Protein 7CCB (pdb70)

Nearest PDB structures (foldseek):
  7ccb-assembly1_B  TM=1.004E+00  e=2.847E-32  Homo sapiens
  4x8p-assembly1_A  TM=8.964E-01  e=5.599E-12  Homo sapiens
  5jia-assembly2_B  TM=8.898E-01  e=2.107E-10  Mus musculus
  7nsc-assembly1_A  TM=8.827E-01  e=2.762E-10  Homo sapiens
  2zgt-assembly1_A  TM=5.627E-01  e=5.682E-03  Cyclocybe aegerita

Foldseek 3Di:
DWAWDPVFAAPQWDADDVRFKIDGFWKTFIPDWQPDQKAKKKKFFQDDDWKKKDKFDSVDHRRDDDPLCQQGTWIQIQQQFIHHVNDGQWGFDNVPGDDHGWMWMWMDRQQWIFIDTQQHTRVTIGGHGDDIMTIMMTDHGGTMMTMDQAPDPYDDPPPYHRRD/DWAFDPVQAADQWDQDDVRFKIDGFWKTFIPDFQPDQKAKKKKAFQDDDKKKKFKFASPDHRNDGPPLCQQGTWIQIQQQFTHHVNDGQWGQPNVPRDDHGWMWMWMDRQQWIWIAIQQHTSPTIGGHGDDTMTIMMGDHGGIMMTIDQAPDSYDPDPPHHGRD

Sequence (328 aa):
AVQLDTQHMGTDVVIVKNGRRICGTGGCLASAPLHQNKSYFEFKIQSTGIWGIGVATQKVNLNQIPLGRDMHSLVMRNDGALYHNNEEKNRLPANSLPQEGDVVGITYDHVELNVYLNGKNMHCPASGIRGTVYPVVYVDDSAILDCQFSEFYHTPPPGFEKILAVQLDTQHMGTDVVIVKNGRRICGTGGCLASAPLHQNKSYFEFKIQSTGIWGIGVATQKVNLNQIPLGRDMHSLVMRNDGALYHNNEEKNRLPANSLPQEGDVVGITYDHVELNVYLNGKNMHCPASGIRGTVYPVVYVDDSAILDCQFSEFYHTPPPGFEKIL

GO terms:
  GO:0005515 protein binding (F, IPI)

Radius of gyration: 20.77 Å; Cα contacts (8 Å, |Δi|>4): 955; chains: 2; bounding box: 54×39×51 Å

InterPro domains:
  IPR001870 B30.2/SPRY domain [PS50188] (1-184)
  IPR003877 SPRY domain [PF00622] (64-167)
  IPR003877 SPRY domain [SM00449] (62-176)
  IPR013320 Concanavalin A-like lectin/glucanase domain superfamily [SSF49899] (25-187)
  IPR035766 SPRY domain-containing protein 7 [PTHR20951] (1-196)
  IPR035766 SPRY domain-containing protein 7 [cd12880] (35-196)
  IPR043136 B30.2/SPRY domain superfamily [G3DSA:2.60.120.920] (25-194)

CATH classification: 2.60.120.920

Secondary structure (DSSP, 8-state):
---EEEEEE-TEEEEETTTTEEEEEEEEEESS---SSSEEEEEEEEE-SEEEEEEE-TT--TTS-SS-SSTTEEEEETTSEEEETTEEEEE--TTS---TTPEEEEEE-SSEEEEEETTEE----EE--SS--EEEEEEETT-EEEEESSS-SSPPPTT-B---/---EEEEEE-TEEEEETTTTEEEEEEEEEESS---SS-EEEEEEEEE-SEEEEEEE-TTS-TT-SSS-SSTTEEEEETTSEEEETTEEEEE--GGG---TT-EEEEEE-SSEEEEEETTEE----EE--SSS-EEEEEEETT-EEEEESSS-SSPPPTT-B---

Solvent-accessible surface area: 13580 Å² total; per-residue (Å²): 120,27,64,4,29,81,148,62,63,4,109,95,6,69,28,61,60,60,10,6,34,0,28,33,53,1,0,0,1,2,49,16,31,3,135,26,118,84,0,3,0,0,0,16,0,57,29,56,22,66,0,0,0,0,0,0,16,89,156,14,77,21,74,107,33,44,6,0,105,58,81,36,1,0,0,0,31,43,54,0,0,0,28,28,72,105,88,92,87,48,111,4,69,80,153,40,69,13,128,99,35,20,4,0,2,0,6,3,38,83,110,60,0,14,0,26,10,47,41,130,57,29,140,3,50,4,86,22,18,181,66,71,3,33,1,1,0,1,0,44,100,86,1,50,0,0,0,1,3,49,15,11,3,28,93,42,19,135,58,41,76,88,6,129,126,28,62,3,28,75,145,62,78,5,112,95,12,71,28,61,52,56,8,5,38,0,31,31,54,0,0,0,2,2,50,16,41,6,164,34,125,88,0,2,0,0,1,4,0,39,28,58,22,62,0,0,0,0,0,0,13,88,162,12,86,22,85,34,46,41,0,0,116,40,81,56,0,0,0,0,31,37,64,0,0,0,40,20,58,82,86,84,86,49,111,3,60,93,136,21,80,7,104,102,40,20,5,0,2,0,1,2,37,85,110,62,0,16,0,26,18,62,41,143,41,26,138,9,50,4,86,24,19,193,60,92,5,32,1,1,0,0,0,40,100,92,0,51,0,0,0,0,2,47,14,10,3,28,99,36,12,130,54,35,95,95,7,126

Structure (mmCIF, N/CA/C/O backbone):
data_7CCB
#
_entry.id   7CCB
#
_cell.length_a   55.060
_cell.length_b   75.910
_cell.length_c   81.160
_cell.angle_alpha   90.000
_cell.angle_beta   90.000
_cell.angle_gamma   90.000
#
_symmetry.space_group_name_H-M   'P 21 21 21'
#
loop_
_entity.id
_entity.type
_entity.pdbx_description
1 polymer 'SPRY domain-containing protein 7'
2 water water
#
loop_
_atom_site.group_PDB
_atom_site.id
_atom_site.type_symbol
_atom_site.label_atom_id
_atom_site.label_alt_id
_atom_site.label_comp_id
_atom_site.label_asym_id
_atom_site.label_entity_id
_atom_site.label_seq_id
_atom_site.pdbx_PDB_ins_code
_atom_site.Cartn_x
_atom_site.Cartn_y
_atom_site.Cartn_z
_atom_site.occupancy
_atom_site.B_iso_or_equiv
_atom_site.auth_seq_id
_atom_site.auth_comp_id
_atom_site.auth_asym_id
_atom_site.auth_atom_id
_atom_site.pdbx_PDB_model_num
ATOM 1 N N . ALA A 1 20 ? -14.260 -0.601 17.494 1.00 27.47 27 ALA A N 1
ATOM 2 C CA . ALA A 1 20 ? -13.759 0.512 18.354 1.00 23.65 27 ALA A CA 1
ATOM 3 C C . ALA A 1 20 ? -14.957 1.259 18.941 1.00 20.15 27 ALA A C 1
ATOM 4 O O . ALA A 1 20 ? -16.029 1.332 18.317 1.00 20.61 27 ALA A O 1
ATOM 6 N N . VAL A 1 21 ? -14.777 1.830 20.112 1.00 15.74 28 VAL A N 1
ATOM 7 C CA . VAL A 1 21 ? -15.828 2.683 20.709 1.00 12.95 28 VAL A CA 1
ATOM 8 C C . VAL A 1 21 ? -15.866 3.951 19.883 1.00 13.48 28 VAL A C 1
ATOM 9 O O . VAL A 1 21 ? -14.800 4.494 19.610 1.00 11.98 28 VAL A O 1
ATOM 13 N N . GLN A 1 22 ? -17.063 4.359 19.479 1.00 12.27 29 GLN A N 1
ATOM 14 C CA . GLN A 1 22 ? -17.220 5.519 18.587 1.00 11.52 29 GLN A CA 1
ATOM 15 C C . GLN A 1 22 ? -18.620 6.083 18.777 1.00 10.46 29 GLN A C 1
ATOM 16 O O . GLN A 1 22 ? -19.399 5.568 19.608 1.00 11.15 29 GLN A O 1
ATOM 22 N N . LEU A 1 23 ? -18.916 7.153 18.065 1.00 9.56 30 LEU A N 1
ATOM 23 C CA . LEU A 1 23 ? -20.273 7.760 18.129 1.00 10.71 30 LEU A CA 1
ATOM 24 C C . LEU A 1 23 ? -21.264 6.811 17.445 1.00 10.95 30 LEU A C 1
ATOM 25 O O . LEU A 1 23 ? -20.960 6.325 16.332 1.00 12.16 30 LEU A O 1
ATOM 30 N N . ASP A 1 24 ? -22.349 6.499 18.144 1.00 10.42 31 ASP A N 1
ATOM 31 C CA . ASP A 1 24 ? -23.286 5.418 17.759 1.00 11.29 31 ASP A CA 1
ATOM 32 C C . ASP A 1 24 ? -24.402 5.965 16.857 1.00 10.50 31 ASP A C 1
ATOM 33 O O . ASP A 1 24 ? -25.294 6.658 17.359 1.00 11.70 31 ASP A O 1
ATOM 38 N N . THR A 1 25 ? -24.392 5.654 15.568 1.00 12.67 32 THR A N 1
ATOM 39 C CA . THR A 1 25 ? -25.443 6.180 14.660 1.00 12.92 32 THR A CA 1
ATOM 40 C C . THR A 1 25 ? -26.790 5.509 14.956 1.00 13.98 32 THR A C 1
ATOM 41 O O . THR A 1 25 ? -27.790 6.055 14.448 1.00 14.36 32 THR A O 1
ATOM 45 N N . GLN A 1 26 ? -26.829 4.462 15.778 1.00 14.94 33 GLN A N 1
ATOM 46 C CA . GLN A 1 26 ? -28.114 3.866 16.242 1.00 17.28 33 GLN A CA 1
ATOM 47 C C . GLN A 1 26 ? -28.697 4.663 17.402 1.00 14.45 33 GLN A C 1
ATOM 48 O O . GLN A 1 26 ? -29.838 4.361 17.776 1.00 14.30 33 GLN A O 1
ATOM 54 N N . HIS A 1 27 ? -27.943 5.599 17.996 1.00 12.74 34 HIS A N 1
ATOM 55 C CA . HIS A 1 27 ? -28.403 6.395 19.155 1.00 12.04 34 HIS A CA 1
ATOM 56 C C . HIS A 1 27 ? -27.999 7.851 18.942 1.00 11.25 34 HIS A C 1
ATOM 57 O O . HIS A 1 27 ? -27.139 8.372 19.653 1.00 10.27 34 HIS A O 1
ATOM 64 N N . MET A 1 28 ? -28.680 8.497 18.017 1.00 11.74 35 MET A N 1
ATOM 65 C CA . MET A 1 28 ? -28.348 9.897 17.671 1.00 13.16 35 MET A CA 1
ATOM 66 C C . MET A 1 28 ? -29.624 10.693 17.433 1.00 11.96 35 MET A C 1
ATOM 67 O O . MET A 1 28 ? -30.647 10.099 17.045 1.00 12.19 35 MET A O 1
ATOM 72 N N . GLY A 1 29 ? -29.521 11.996 17.604 1.00 10.19 36 GLY A N 1
ATOM 73 C CA . GLY A 1 29 ? -30.597 12.958 17.340 1.00 8.73 36 GLY A CA 1
ATOM 74 C C . GLY A 1 29 ? -30.947 13.013 15.875 1.00 8.82 36 GLY A C 1
ATOM 75 O O . GLY A 1 29 ? -30.132 12.613 15.013 1.00 9.47 36 GLY A O 1
ATOM 76 N N . THR A 1 30 ? -32.129 13.550 15.591 1.00 8.89 37 THR A N 1
ATOM 77 C CA . THR A 1 30 ? -32.698 13.575 14.232 1.00 8.95 37 THR A CA 1
ATOM 78 C C . THR A 1 30 ? -31.750 14.260 13.261 1.00 8.67 37 THR A C 1
ATOM 79 O O . THR A 1 30 ? -31.572 13.712 12.161 1.00 9.96 37 THR A O 1
ATOM 83 N N . ASP A 1 31 ? -31.152 15.398 13.662 1.00 8.11 38 ASP A N 1
ATOM 84 C CA . ASP A 1 31 ? -30.335 16.232 12.752 1.00 8.57 38 ASP A CA 1
ATOM 85 C C . ASP A 1 31 ? -28.838 16.113 13.116 1.00 8.03 38 ASP A C 1
ATOM 86 O O . ASP A 1 31 ? -28.041 16.974 12.717 1.00 8.39 38 ASP A O 1
ATOM 91 N N . VAL A 1 32 ? -28.453 15.041 13.779 1.00 8.18 39 VAL A N 1
ATOM 92 C CA . VAL A 1 32 ? -27.021 14.784 14.074 1.00 8.28 39 VAL A CA 1
ATOM 93 C C . VAL A 1 32 ? -26.358 14.186 12.835 1.00 8.37 39 VAL A C 1
ATOM 94 O O . VAL A 1 32 ? -26.941 13.314 12.130 1.00 9.50 39 VAL A O 1
ATOM 98 N N . VAL A 1 33 ? -25.169 14.669 12.550 1.00 8.94 40 VAL A N 1
ATOM 99 C CA . VAL A 1 33 ? -24.325 14.151 11.452 1.00 9.06 40 VAL A CA 1
ATOM 100 C C . VAL A 1 33 ? -23.056 13.568 12.087 1.00 8.72 40 VAL A C 1
ATOM 101 O O . VAL A 1 33 ? -22.313 14.318 12.720 1.00 8.90 40 VAL A O 1
ATOM 105 N N . ILE A 1 34 ? -22.830 12.274 11.890 1.00 8.43 41 ILE A N 1
ATOM 106 C CA . ILE A 1 34 ? -21.601 11.560 12.345 1.00 8.45 41 ILE A CA 1
ATOM 107 C C . ILE A 1 34 ? -20.760 11.253 11.111 1.00 9.57 41 ILE A C 1
ATOM 108 O O . ILE A 1 34 ? -21.267 10.628 10.146 1.00 9.99 41 ILE A O 1
ATOM 113 N N . VAL A 1 35 ? -19.544 11.775 11.106 1.00 8.94 42 VAL A N 1
ATOM 114 C CA . VAL A 1 35 ? -18.627 11.557 9.973 1.00 9.50 42 VAL A CA 1
ATOM 115 C C . VAL A 1 35 ? -17.243 11.184 10.523 1.00 9.41 42 VAL A C 1
ATOM 116 O O . VAL A 1 35 ? -17.058 11.062 11.772 1.00 8.60 42 VAL A O 1
ATOM 120 N N . LYS A 1 36 ? -16.281 11.006 9.611 1.00 10.03 43 LYS A N 1
ATOM 121 C CA . LYS A 1 36 ? -14.868 10.742 9.999 1.00 11.05 43 LYS A CA 1
ATOM 122 C C . LYS A 1 36 ? -14.812 9.465 10.860 1.00 10.21 43 LYS A C 1
ATOM 123 O O . LYS A 1 36 ? -14.295 9.499 11.981 1.00 9.12 43 LYS A O 1
ATOM 129 N N . ASN A 1 37 ? -15.279 8.321 10.323 1.00 10.05 44 ASN A N 1
ATOM 130 C CA . ASN A 1 37 ? -15.019 6.999 10.935 1.00 10.79 44 ASN A CA 1
ATOM 131 C C . ASN A 1 37 ? -15.612 6.981 12.348 1.00 9.34 44 ASN A C 1
ATOM 132 O O . ASN A 1 37 ? -14.967 6.447 13.290 1.00 9.88 44 ASN A O 1
ATOM 137 N N . GLY A 1 38 ? -16.781 7.605 12.515 1.00 9.84 45 GLY A N 1
ATOM 138 C CA . GLY A 1 38 ? -17.497 7.600 13.796 1.00 9.70 45 GLY A CA 1
ATOM 139 C C . GLY A 1 38 ? -16.876 8.492 14.848 1.00 10.30 45 GLY A C 1
ATOM 140 O O . GLY A 1 38 ? -17.212 8.348 16.022 1.00 10.08 45 GLY A O 1
ATOM 141 N N . ARG A 1 39 ? -16.046 9.447 14.458 1.00 8.77 46 ARG A N 1
ATOM 142 C CA . ARG A 1 39 ? -15.311 10.264 15.453 1.00 9.29 46 ARG A CA 1
ATOM 143 C C . ARG A 1 39 ? -15.813 11.709 15.513 1.00 9.20 46 ARG A C 1
ATOM 144 O O . ARG A 1 39 ? -15.524 12.369 16.516 1.00 10.32 46 ARG A O 1
ATOM 152 N N . ARG A 1 40 ? -16.485 12.209 14.492 1.00 8.14 47 ARG A N 1
ATOM 153 C CA . ARG A 1 40 ? -16.858 13.645 14.431 1.00 8.55 47 ARG A CA 1
ATOM 154 C C . ARG A 1 40 ? -18.368 13.784 14.480 1.00 8.43 47 ARG A C 1
ATOM 155 O O . ARG A 1 40 ? -19.078 13.121 13.690 1.00 8.79 47 ARG A O 1
ATOM 163 N N . ILE A 1 41 ? -18.836 14.657 15.367 1.00 7.71 48 ILE A N 1
ATOM 164 C CA . ILE A 1 41 ? -20.242 15.055 15.426 1.00 8.13 48 ILE A CA 1
ATOM 165 C C . ILE A 1 41 ? -20.375 16.502 14.981 1.00 7.91 48 ILE A C 1
ATOM 166 O O . ILE A 1 41 ? -19.674 17.384 15.470 1.00 7.57 48 ILE A O 1
ATOM 171 N N . CYS A 1 42 ? -21.336 16.726 14.110 1.00 8.25 49 CYS A N 1
ATOM 172 C CA . CYS A 1 42 ? -21.752 18.069 13.698 1.00 8.83 49 CYS A CA 1
ATOM 173 C C . CYS A 1 42 ? -23.255 18.053 13.482 1.00 8.47 49 CYS A C 1
ATOM 174 O O . CYS A 1 42 ? -23.912 17.006 13.756 1.00 8.48 49 CYS A O 1
ATOM 177 N N . GLY A 1 43 ? -23.789 19.182 13.064 1.00 8.39 50 GLY A N 1
ATOM 178 C CA . GLY A 1 43 ? -25.237 19.348 12.929 1.00 8.67 50 GLY A CA 1
ATOM 179 C C . GLY A 1 43 ? -25.882 19.739 14.237 1.00 8.68 50 GLY A C 1
ATOM 180 O O . GLY A 1 43 ? -25.385 20.662 14.911 1.00 8.17 50 GLY A O 1
ATOM 181 N N . THR A 1 44 ? -27.025 19.130 14.577 1.00 8.77 51 THR A N 1
ATOM 182 C CA . THR A 1 44 ? -27.831 19.572 15.724 1.00 8.73 51 THR A CA 1
ATOM 183 C C . THR A 1 44 ? -28.379 18.347 16.446 1.00 8.90 51 THR A C 1
ATOM 184 O O . THR A 1 44 ? -29.113 17.588 15.833 1.00 8.59 51 THR A O 1
ATOM 188 N N . GLY A 1 45 ? -28.033 18.220 17.714 1.00 7.85 52 GLY A N 1
ATOM 189 C CA . GLY A 1 45 ? -28.547 17.203 18.617 1.00 7.96 52 GLY A CA 1
ATOM 190 C C . GLY A 1 45 ? -27.432 16.423 19.282 1.00 7.51 52 GLY A C 1
ATOM 191 O O . GLY A 1 45 ? -26.238 16.806 19.175 1.00 6.36 52 GLY A O 1
ATOM 192 N N . GLY A 1 46 ? -27.848 15.387 20.010 1.00 7.61 53 GLY A N 1
ATOM 193 C CA . GLY A 1 46 ? -26.922 14.544 20.776 1.00 8.43 53 GLY A CA 1
ATOM 194 C C . GLY A 1 46 ? -26.659 13.180 20.184 1.00 8.54 53 GLY A C 1
ATOM 195 O O . GLY A 1 46 ? -27.389 12.691 19.271 1.00 8.43 53 GLY A O 1
ATOM 196 N N . CYS A 1 47 ? -25.630 12.544 20.696 1.00 8.45 54 CYS A N 1
ATOM 197 C CA . CYS A 1 47 ? -25.292 11.164 20.296 1.00 9.42 54 CYS A CA 1
ATOM 198 C C . CYS A 1 47 ? -24.684 10.437 21.493 1.00 8.95 54 CYS A C 1
ATOM 199 O O . CYS A 1 47 ? -23.857 11.053 22.200 1.00 8.02 54 CYS A O 1
ATOM 202 N N . LEU A 1 48 ? -25.040 9.161 21.661 1.00 8.40 55 LEU A N 1
ATOM 203 C CA . LEU A 1 48 ? -24.354 8.267 22.629 1.00 9.17 55 LEU A CA 1
ATOM 204 C C . LEU A 1 48 ? -23.176 7.620 21.936 1.00 9.22 55 LEU A C 1
ATOM 205 O O . LEU A 1 48 ? -23.232 7.345 20.725 1.00 10.20 55 LEU A O 1
ATOM 210 N N . ALA A 1 49 ? -22.144 7.301 22.697 1.00 8.66 56 ALA A N 1
ATOM 211 C CA . ALA A 1 49 ? -21.093 6.399 22.235 1.00 9.09 56 ALA A CA 1
ATOM 212 C C . ALA A 1 49 ? -21.630 4.967 22.242 1.00 9.05 56 ALA A C 1
ATOM 213 O O . ALA A 1 49 ? -22.681 4.666 22.865 1.00 9.52 56 ALA A O 1
ATOM 215 N N . SER A 1 50 ? -20.898 4.132 21.537 1.00 10.13 57 SER A N 1
ATOM 216 C CA . SER A 1 50 ? -21.334 2.761 21.194 1.00 10.40 57 SER A CA 1
ATOM 217 C C . SER A 1 50 ? -21.104 1.757 22.334 1.00 11.80 57 SER A C 1
ATOM 218 O O . SER A 1 50 ? -21.419 0.561 22.096 1.00 13.88 57 SER A O 1
ATOM 221 N N . ALA A 1 51 ? -20.585 2.149 23.482 1.00 10.76 58 ALA A N 1
ATOM 222 C CA . ALA A 1 51 ? -20.308 1.224 24.602 1.00 11.05 58 ALA A CA 1
ATOM 223 C C . ALA A 1 51 ? -20.689 1.884 25.912 1.00 11.89 58 ALA A C 1
ATOM 224 O O . ALA A 1 51 ? -20.440 3.070 26.127 1.00 11.12 58 ALA A O 1
ATOM 226 N N . PRO A 1 52 ? -21.253 1.101 26.850 1.00 11.25 59 PRO A N 1
ATOM 227 C CA . PRO A 1 52 ? -21.567 1.614 28.178 1.00 11.27 59 PRO A CA 1
ATOM 228 C C . PRO A 1 52 ? -20.343 1.673 29.079 1.00 11.33 59 PRO A C 1
ATOM 229 O O . PRO A 1 52 ? -19.327 1.001 28.834 1.00 11.11 59 PRO A O 1
ATOM 233 N N . LEU A 1 53 ? -20.459 2.485 30.109 1.00 11.00 60 LEU A N 1
ATOM 234 C CA . LEU A 1 53 ? -19.389 2.592 31.125 1.00 12.44 60 LEU A CA 1
ATOM 235 C C . LEU A 1 53 ? -19.617 1.468 32.128 1.00 14.22 60 LEU A C 1
ATOM 236 O O . LEU A 1 53 ? -20.214 1.738 33.195 1.00 16.94 60 LEU A O 1
ATOM 241 N N . HIS A 1 54 ? -19.136 0.281 31.783 1.00 15.30 61 HIS A N 1
ATOM 242 C CA . HIS A 1 54 ? -19.334 -0.897 32.658 1.00 17.42 61 HIS A CA 1
ATOM 243 C C . HIS A 1 54 ? -18.245 -0.822 33.743 1.00 19.25 61 HIS A C 1
ATOM 244 O O . HIS A 1 54 ? -18.560 -0.938 34.967 1.00 25.60 61 HIS A O 1
ATOM 251 N N . GLN A 1 55 ? -17.030 -0.519 33.354 1.00 15.94 62 GLN A N 1
ATOM 252 C CA . GLN A 1 55 ? -15.835 -0.572 34.220 1.00 14.98 62 GLN A CA 1
ATOM 253 C C . GLN A 1 55 ? -15.847 0.485 35.325 1.00 13.53 62 GLN A C 1
ATOM 254 O O . GLN A 1 55 ? -16.549 1.485 35.229 1.00 13.36 62 GLN A O 1
ATOM 260 N N . ASN A 1 56 ? -15.026 0.297 36.351 1.00 14.24 63 ASN A N 1
ATOM 261 C CA . ASN A 1 56 ? -15.015 1.180 37.549 1.00 14.95 63 ASN A CA 1
ATOM 262 C C . ASN A 1 56 ? -14.561 2.600 37.158 1.00 13.81 63 ASN A C 1
ATOM 263 O O . ASN A 1 56 ? -15.185 3.562 37.635 1.00 14.25 63 ASN A O 1
ATOM 268 N N . LYS A 1 57 ? -13.567 2.710 36.283 1.00 13.13 64 LYS A N 1
ATOM 269 C CA . LYS A 1 57 ? -12.920 4.017 36.010 1.00 13.75 64 LYS A CA 1
ATOM 270 C C . LYS A 1 57 ? -12.659 4.181 34.511 1.00 12.11 64 LYS A C 1
ATOM 271 O O . LYS A 1 57 ? -11.852 3.432 33.924 1.00 13.93 64 LYS A O 1
ATOM 277 N N . SER A 1 58 ? -13.328 5.164 33.899 1.00 10.21 65 SER A N 1
ATOM 278 C CA . SER A 1 58 ? -13.310 5.388 32.449 1.00 10.09 65 SER A CA 1
ATOM 279 C C . SER A 1 58 ? -12.768 6.787 32.199 1.00 9.75 65 SER A C 1
ATOM 280 O O . SER A 1 58 ? -13.092 7.720 32.961 1.00 8.62 65 SER A O 1
ATOM 283 N N . TYR A 1 59 ? -12.000 6.886 31.120 1.00 9.61 66 TYR A N 1
ATOM 284 C CA . TYR A 1 59 ? -11.571 8.175 30.571 1.00 9.17 66 TYR A CA 1
ATOM 285 C C . TYR A 1 59 ? -11.886 8.236 29.089 1.00 8.84 66 TYR A C 1
ATOM 286 O O . TYR A 1 59 ? -11.626 7.278 28.374 1.00 9.19 66 TYR A O 1
ATOM 295 N N . PHE A 1 60 ? -12.363 9.392 28.638 1.00 8.76 67 PHE A N 1
ATOM 296 C CA . PHE A 1 60 ? -12.509 9.668 27.198 1.00 8.71 67 PHE A CA 1
ATOM 297 C C . PHE A 1 60 ? -12.346 11.162 26.955 1.00 8.13 67 PHE A C 1
ATOM 298 O O . PHE A 1 60 ? -12.304 11.931 27.893 1.00 8.58 67 PHE A O 1
ATOM 306 N N . GLU A 1 61 ? -12.196 11.530 25.699 1.00 8.13 68 GLU A N 1
ATOM 307 C CA . GLU A 1 61 ? -11.896 12.934 25.359 1.00 8.28 68 GLU A CA 1
ATOM 308 C C . GLU A 1 61 ? -12.771 13.395 24.216 1.00 8.30 68 GLU A C 1
ATOM 309 O O . GLU A 1 61 ? -13.122 12.588 23.326 1.00 6.86 68 GLU A O 1
ATOM 315 N N . PHE A 1 62 ? -12.972 14.717 24.151 1.00 9.24 69 PHE A N 1
ATOM 316 C CA . PHE A 1 62 ? -13.454 15.375 22.921 1.00 10.30 69 PHE A CA 1
ATOM 317 C C . PHE A 1 62 ? -12.607 16.598 22.651 1.00 11.89 69 PHE A C 1
ATOM 318 O O . PHE A 1 62 ? -12.273 17.356 23.588 1.00 12.52 69 PHE A O 1
ATOM 326 N N . LYS A 1 63 ? -12.296 16.804 21.381 1.00 9.97 70 LYS A N 1
ATOM 327 C CA . LYS A 1 63 ? -11.566 18.004 20.933 1.00 11.03 70 LYS A CA 1
ATOM 328 C C . LYS A 1 63 ? -12.612 18.940 20.363 1.00 11.12 70 LYS A C 1
ATOM 329 O O . LYS A 1 63 ? -13.508 18.469 19.594 1.00 9.82 70 LYS A O 1
ATOM 335 N N . ILE A 1 64 ? -12.608 20.187 20.821 1.00 10.16 71 ILE A N 1
ATOM 336 C CA . ILE A 1 64 ? -13.567 21.207 20.352 1.00 10.43 71 ILE A CA 1
ATOM 337 C C . ILE A 1 64 ? -13.013 21.713 19.011 1.00 11.07 71 ILE A C 1
ATOM 338 O O . ILE A 1 64 ? -12.291 22.707 18.981 1.00 12.06 71 ILE A O 1
ATOM 343 N N . GLN A 1 65 ? -13.356 21.048 17.922 1.00 11.23 72 GLN A N 1
ATOM 344 C CA . GLN A 1 65 ? -12.848 21.457 16.587 1.00 13.32 72 GLN A CA 1
ATOM 345 C C . GLN A 1 65 ? -13.441 22.815 16.210 1.00 13.40 72 GLN A C 1
ATOM 346 O O . GLN A 1 65 ? -12.716 23.684 15.688 1.00 14.01 72 GLN A O 1
ATOM 352 N N . SER A 1 66 ? -14.730 23.014 16.434 1.00 11.77 73 SER A N 1
ATOM 353 C CA . SER A 1 66 ? -15.442 24.286 16.229 1.00 11.93 73 SER A CA 1
ATOM 354 C C . SER A 1 66 ? -16.354 24.493 17.424 1.00 11.77 73 SER A C 1
ATOM 355 O O . SER A 1 66 ? -17.079 23.523 17.789 1.00 11.04 73 SER A O 1
ATOM 358 N N . THR A 1 67 ? -16.302 25.649 18.072 1.00 11.92 74 THR A N 1
ATOM 359 C CA . THR A 1 67 ? -17.188 25.912 19.237 1.00 12.45 74 THR A CA 1
ATOM 360 C C . THR A 1 67 ? -18.550 26.381 18.710 1.00 12.20 74 THR A C 1
ATOM 361 O O . THR A 1 67 ? -18.796 26.412 17.484 1.00 13.51 74 THR A O 1
ATOM 365 N N . GLY A 1 68 ? -19.456 26.618 19.644 1.00 12.51 75 GLY A N 1
ATOM 366 C CA . GLY A 1 68 ? -20.873 26.876 19.405 1.00 11.52 75 GLY A CA 1
ATOM 367 C C . GLY A 1 68 ? -21.643 26.465 20.633 1.00 10.63 75 GLY A C 1
ATOM 368 O O . GLY A 1 68 ? -21.146 26.681 21.767 1.00 11.93 75 GLY A O 1
ATOM 369 N N . ILE A 1 69 ? -22.721 25.721 20.414 1.00 10.15 76 ILE A N 1
ATOM 370 C CA . ILE A 1 69 ? -23.513 25.104 21.495 1.00 9.98 76 ILE A CA 1
ATOM 371 C C . ILE A 1 69 ? -23.092 23.641 21.569 1.00 8.89 76 ILE A C 1
ATOM 372 O O . ILE A 1 69 ? -23.095 22.971 20.543 1.00 7.95 76 ILE A O 1
ATOM 377 N N . TRP A 1 70 ? -22.644 23.194 22.724 1.00 7.55 77 TRP A N 1
ATOM 378 C CA . TRP A 1 70 ? -22.180 21.794 22.838 1.00 8.20 77 TRP A CA 1
ATOM 379 C C . TRP A 1 70 ? -22.126 21.395 24.294 1.00 8.51 77 TRP A C 1
ATOM 380 O O . TRP A 1 70 ? -22.249 22.260 25.177 1.00 8.20 77 TRP A O 1
ATOM 391 N N . GLY A 1 71 ? -22.056 20.088 24.493 1.00 7.80 78 GLY A N 1
ATOM 392 C CA . GLY A 1 71 ? -21.863 19.551 25.840 1.00 7.83 78 GLY A CA 1
ATOM 393 C C . GLY A 1 71 ? -21.424 18.125 25.774 1.00 8.02 78 GLY A C 1
ATOM 394 O O . GLY A 1 71 ? -21.606 17.478 24.727 1.00 7.64 78 GLY A O 1
ATOM 395 N N . ILE A 1 72 ? -20.801 17.688 26.854 1.00 7.43 79 ILE A N 1
ATOM 396 C CA . ILE A 1 72 ? -20.157 16.365 26.941 1.00 7.76 79 ILE A CA 1
ATOM 397 C C . ILE A 1 72 ? -20.445 15.799 28.317 1.00 7.83 79 ILE A C 1
ATOM 398 O O . ILE A 1 72 ? -20.268 16.503 29.321 1.00 7.85 79 ILE A O 1
ATOM 403 N N . GLY A 1 73 ? -20.742 14.516 28.355 1.00 7.40 80 GLY A N 1
ATOM 404 C CA . GLY A 1 73 ? -20.812 13.869 29.676 1.00 7.06 80 GLY A CA 1
ATOM 405 C C . GLY A 1 73 ? -21.281 12.452 29.560 1.00 6.76 80 GLY A C 1
ATOM 406 O O . GLY A 1 73 ? -20.735 11.713 28.749 1.00 6.51 80 GLY A O 1
ATOM 407 N N . VAL A 1 74 ? -22.241 12.075 30.401 1.00 6.84 81 VAL A N 1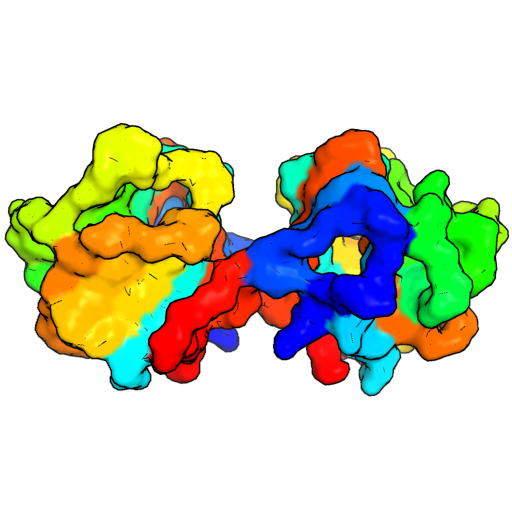
ATOM 408 C CA . VAL A 1 74 ? -22.801 10.704 30.373 1.00 7.37 81 VAL A CA 1
ATOM 409 C C . VAL A 1 74 ? -24.328 10.780 30.351 1.00 7.28 81 VAL A C 1
ATOM 410 O O . VAL A 1 74 ? -24.925 11.771 30.802 1.00 7.87 81 VAL A O 1
ATOM 414 N N . ALA A 1 75 ? -24.944 9.754 29.820 1.00 7.24 82 ALA A N 1
ATOM 415 C CA . ALA A 1 75 ? -26.412 9.660 29.750 1.00 7.21 82 ALA A CA 1
ATOM 416 C C . ALA A 1 75 ? -26.861 8.214 29.734 1.00 7.63 82 ALA A C 1
ATOM 417 O O . ALA A 1 75 ? -26.127 7.339 29.285 1.00 7.91 82 ALA A O 1
ATOM 419 N N . THR A 1 76 ? -28.110 7.989 30.142 1.00 8.88 83 THR A N 1
ATOM 420 C CA . THR A 1 76 ? -28.689 6.640 29.953 1.00 10.14 83 THR A CA 1
ATOM 421 C C . THR A 1 76 ? -29.326 6.578 28.573 1.00 12.06 83 THR A C 1
ATOM 422 O O . THR A 1 76 ? -29.556 7.612 27.948 1.00 10.85 83 THR A O 1
ATOM 426 N N . GLN A 1 77 ? -29.794 5.394 28.194 1.00 13.73 84 GLN A N 1
ATOM 427 C CA . GLN A 1 77 ? -30.469 5.227 26.893 1.00 16.59 84 GLN A CA 1
ATOM 428 C C . GLN A 1 77 ? -31.831 5.919 26.889 1.00 16.17 84 GLN A C 1
ATOM 429 O O . GLN A 1 77 ? -32.391 6.069 25.788 1.00 18.00 84 GLN A O 1
ATOM 435 N N . LYS A 1 78 ? -32.319 6.430 28.021 1.00 15.01 85 LYS A N 1
ATOM 436 C CA . LYS A 1 78 ? -33.635 7.123 28.076 1.00 17.59 85 LYS A CA 1
ATOM 437 C C . LYS A 1 78 ? -33.501 8.560 27.574 1.00 15.61 85 LYS A C 1
ATOM 438 O O . LYS A 1 78 ? -34.499 9.268 27.474 1.00 16.96 85 LYS A O 1
ATOM 444 N N . VAL A 1 79 ? -32.282 9.052 27.382 1.00 12.92 86 VAL A N 1
ATOM 445 C CA . VAL A 1 79 ? -32.072 10.493 27.089 1.00 12.30 86 VAL A CA 1
ATOM 446 C C . VAL A 1 79 ? -32.755 10.860 25.769 1.00 12.40 86 VAL A C 1
ATOM 447 O O . VAL A 1 79 ? -32.701 10.067 24.803 1.00 12.25 86 VAL A O 1
ATOM 451 N N . ASN A 1 80 ? -33.367 12.039 25.739 1.00 12.14 87 ASN A N 1
ATOM 452 C CA . ASN A 1 80 ? -33.939 12.576 24.473 1.00 11.49 87 ASN A CA 1
ATOM 453 C C . ASN A 1 80 ? -32.811 13.338 23.756 1.00 10.90 87 ASN A C 1
ATOM 454 O O . ASN A 1 80 ? -32.432 14.440 24.236 1.00 11.49 87 ASN A O 1
ATOM 459 N N . LEU A 1 81 ? -32.302 12.792 22.661 1.00 10.44 88 LEU A N 1
ATOM 460 C CA . LEU A 1 81 ? -31.120 13.400 21.996 1.00 9.83 88 LEU A CA 1
ATOM 461 C C . LEU A 1 81 ? -31.524 14.562 21.076 1.00 10.08 88 LEU A C 1
ATOM 462 O O . LEU A 1 81 ? -30.613 15.159 20.454 1.00 9.24 88 LEU A O 1
ATOM 467 N N . ASN A 1 82 ? -32.799 14.914 20.991 1.00 10.29 89 ASN A N 1
ATOM 468 C CA . ASN A 1 82 ? -33.232 16.115 20.237 1.00 11.53 89 ASN A CA 1
ATOM 469 C C . ASN A 1 82 ? -33.395 17.317 21.163 1.00 12.11 89 ASN A C 1
ATOM 470 O O . ASN A 1 82 ? -33.408 18.448 20.678 1.00 12.80 89 ASN A O 1
ATOM 475 N N . GLN A 1 83 ? -33.582 17.106 22.464 1.00 14.34 90 GLN A N 1
ATOM 476 C CA . GLN A 1 83 ? -33.934 18.220 23.373 1.00 16.16 90 GLN A CA 1
ATOM 477 C C . GLN A 1 83 ? -32.667 18.663 24.067 1.00 16.56 90 GLN A C 1
ATOM 478 O O . GLN A 1 83 ? -32.499 18.297 25.241 1.00 20.25 90 GLN A O 1
ATOM 484 N N . ILE A 1 84 ? -31.888 19.492 23.381 1.00 16.90 91 ILE A N 1
ATOM 485 C CA . ILE A 1 84 ? -30.660 20.142 23.898 1.00 16.20 91 ILE A CA 1
ATOM 486 C C . ILE A 1 84 ? -30.941 21.545 24.424 1.00 17.33 91 ILE A C 1
ATOM 487 O O . ILE A 1 84 ? -31.897 22.226 24.023 1.00 19.04 91 ILE A O 1
ATOM 492 N N . PRO A 1 85 ? -30.149 22.035 25.400 1.00 15.40 92 PRO A N 1
ATOM 493 C CA . PRO A 1 85 ? -29.023 21.284 25.959 1.00 13.61 92 PRO A CA 1
ATOM 494 C C . PRO A 1 85 ? -29.435 20.124 26.872 1.00 11.82 92 PRO A C 1
ATOM 495 O O . PRO A 1 85 ? -30.522 20.094 27.403 1.00 11.63 92 PRO A O 1
ATOM 499 N N . LEU A 1 86 ? -28.497 19.192 27.061 1.00 11.27 93 LEU A N 1
ATOM 500 C CA . LEU A 1 86 ? -28.686 18.050 27.968 1.00 10.17 93 LEU A CA 1
ATOM 501 C C . LEU A 1 86 ? -28.390 18.493 29.401 1.00 9.57 93 LEU A C 1
ATOM 502 O O . LEU A 1 86 ? -28.030 19.652 29.632 1.00 9.86 93 LEU A O 1
ATOM 507 N N . GLY A 1 87 ? -28.563 17.556 30.327 1.00 9.63 94 GLY A N 1
ATOM 508 C CA . GLY A 1 87 ? -28.485 17.843 31.753 1.00 9.43 94 GLY A CA 1
ATOM 509 C C . GLY A 1 87 ? -29.797 18.408 32.307 1.00 9.47 94 GLY A C 1
ATOM 510 O O . GLY A 1 87 ? -29.744 18.873 33.440 1.00 10.12 94 GLY A O 1
ATOM 511 N N . ARG A 1 88 ? -30.904 18.367 31.566 1.00 10.87 95 ARG A N 1
ATOM 512 C CA . ARG A 1 88 ? -32.187 19.012 31.979 1.00 12.66 95 ARG A CA 1
ATOM 513 C C . ARG A 1 88 ? -33.134 18.000 32.627 1.00 13.46 95 ARG A C 1
ATOM 514 O O . ARG A 1 88 ? -34.186 18.415 33.103 1.00 15.68 95 ARG A O 1
ATOM 522 N N . ASP A 1 89 ? -32.724 16.762 32.782 1.00 13.46 96 ASP A N 1
ATOM 523 C CA . ASP A 1 89 ? -33.532 15.740 33.473 1.00 13.69 96 ASP A CA 1
ATOM 524 C C . ASP A 1 89 ? -32.618 14.677 34.084 1.00 13.26 96 ASP A C 1
ATOM 525 O O . ASP A 1 89 ? -31.383 14.869 34.156 1.00 12.13 96 ASP A O 1
ATOM 530 N N . MET A 1 90 ? -33.195 13.593 34.595 1.00 13.55 97 M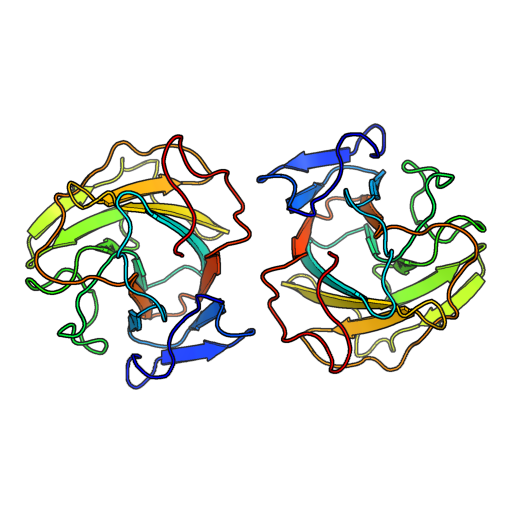ET A N 1
ATOM 531 C CA . MET A 1 90 ? -32.424 12.609 35.374 1.00 14.63 97 MET A CA 1
ATOM 532 C C . MET A 1 90 ? -31.536 11.777 34.455 1.00 12.02 97 MET A C 1
ATOM 533 O O . MET A 1 90 ? -30.677 11.059 34.993 1.00 12.20 97 MET A O 1
ATOM 538 N N . HIS A 1 91 ? -31.708 11.869 33.144 1.00 11.78 98 HIS A N 1
ATOM 539 C CA . HIS A 1 91 ? -31.105 10.896 32.210 1.00 10.96 98 HIS A CA 1
ATOM 540 C C . HIS A 1 91 ? -29.756 11.371 31.683 1.00 10.84 98 HIS A C 1
ATOM 541 O O . HIS A 1 91 ? -29.116 10.564 30.989 1.00 11.08 98 HIS A O 1
ATOM 548 N N . SER A 1 92 ? -29.285 12.584 31.991 1.00 10.05 99 SER A N 1
ATOM 549 C CA . SER A 1 92 ? -27.960 13.029 31.479 1.00 9.06 99 SER A CA 1
ATOM 550 C C . SER A 1 92 ? -27.286 13.957 32.490 1.00 8.81 99 SER A C 1
ATOM 551 O O . SER A 1 92 ? -27.988 14.697 33.218 1.00 8.41 99 SER A O 1
ATOM 554 N N . LEU A 1 93 ? -25.967 13.892 32.471 1.00 8.67 100 LEU A N 1
ATOM 555 C CA . LEU A 1 93 ? -25.089 14.741 33.298 1.00 8.77 100 LEU A CA 1
ATOM 556 C C . LEU A 1 93 ? -23.996 15.226 32.349 1.00 8.41 100 LEU A C 1
ATOM 557 O O . LEU A 1 93 ? -23.249 14.412 31.845 1.00 8.20 100 LEU A O 1
ATOM 562 N N . VAL A 1 94 ? -23.931 16.537 32.122 1.00 7.35 101 VAL A N 1
ATOM 563 C CA . VAL A 1 94 ? -23.038 17.090 31.057 1.00 7.21 101 VAL A CA 1
ATOM 564 C C . VAL A 1 94 ? -22.370 18.340 31.560 1.00 7.38 101 VAL A C 1
ATOM 565 O O . VAL A 1 94 ? -23.008 19.100 32.345 1.00 7.51 101 VAL A O 1
ATOM 569 N N . MET A 1 95 ? -21.164 18.568 31.052 1.00 7.77 102 MET A N 1
ATOM 570 C CA . MET A 1 95 ? -20.555 19.899 31.048 1.00 8.27 102 MET A CA 1
ATOM 571 C C . MET A 1 95 ? -20.954 20.528 29.711 1.00 8.12 102 MET A C 1
ATOM 572 O O . MET A 1 95 ? -20.696 19.974 28.628 1.00 8.14 102 MET A O 1
ATOM 577 N N . ARG A 1 96 ? -21.542 21.697 29.792 1.00 8.85 103 ARG A N 1
ATOM 578 C CA . ARG A 1 96 ? -21.936 22.483 28.612 1.00 8.74 103 ARG A CA 1
ATOM 579 C C . ARG A 1 96 ? -20.813 23.434 28.155 1.00 10.02 103 ARG A C 1
ATOM 580 O O . ARG A 1 96 ? -19.796 23.620 28.876 1.00 9.32 103 ARG A O 1
ATOM 588 N N . ASN A 1 97 ? -21.047 24.071 27.012 1.00 10.03 104 ASN A N 1
ATOM 589 C CA . ASN A 1 97 ? -20.018 24.957 26.406 1.00 11.23 104 ASN A CA 1
ATOM 590 C C . ASN A 1 97 ? -19.746 26.142 27.335 1.00 13.12 104 ASN A C 1
ATOM 591 O O . ASN A 1 97 ? -18.670 26.741 27.137 1.00 14.17 104 ASN A O 1
ATOM 596 N N . ASP A 1 98 ? -20.667 26.481 28.248 1.00 13.74 105 ASP A N 1
ATOM 597 C CA . ASP A 1 98 ? -20.471 27.592 29.242 1.00 13.84 105 ASP A CA 1
ATOM 598 C C . ASP A 1 98 ? -19.593 27.160 30.421 1.00 14.68 105 ASP A C 1
ATOM 599 O O . ASP A 1 98 ? -19.329 28.013 31.299 1.00 14.18 105 ASP A O 1
ATOM 604 N N . GLY A 1 99 ? -19.135 25.910 30.458 1.00 12.10 106 GLY A N 1
ATOM 605 C CA . GLY A 1 99 ? -18.275 25.370 31.521 1.00 11.95 106 GLY A CA 1
ATOM 606 C C . GLY A 1 99 ? -19.063 24.953 32.747 1.00 11.55 106 GLY A C 1
ATOM 607 O O . GLY A 1 99 ? -18.425 24.591 33.727 1.00 14.21 106 GLY A O 1
ATOM 608 N N . ALA A 1 100 ? -20.385 24.959 32.676 1.00 11.48 107 ALA A N 1
ATOM 609 C CA . ALA A 1 100 ? -21.224 24.550 33.828 1.00 11.61 107 ALA A CA 1
ATOM 610 C C . ALA A 1 100 ? -21.641 23.089 33.633 1.00 11.08 107 ALA A C 1
ATOM 611 O O . ALA A 1 100 ? -21.852 22.615 32.456 1.00 10.21 107 ALA A O 1
ATOM 613 N N . LEU A 1 101 ? -21.728 22.365 34.750 1.00 9.26 108 LEU A N 1
ATOM 614 C CA . LEU A 1 101 ? -22.119 20.945 34.773 1.00 10.24 108 LEU A CA 1
ATOM 615 C C . LEU A 1 101 ? -23.558 20.895 35.265 1.00 9.87 108 LEU A C 1
ATOM 616 O O . LEU A 1 101 ? -23.867 21.493 36.321 1.00 9.68 108 LEU A O 1
ATOM 621 N N . TYR A 1 102 ? -24.412 20.213 34.501 1.00 9.32 109 TYR A N 1
ATOM 622 C CA . TYR A 1 102 ? -25.844 20.151 34.830 1.00 10.15 109 TYR A CA 1
ATOM 623 C C . TYR A 1 102 ? -26.328 18.710 34.825 1.00 9.02 109 TYR A C 1
ATOM 624 O O . TYR A 1 102 ? -25.901 17.885 34.015 1.00 7.29 109 TYR A O 1
ATOM 633 N N . HIS A 1 103 ? -27.214 18.445 35.787 1.00 8.21 110 HIS A N 1
ATOM 634 C CA . HIS A 1 103 ? -27.974 17.191 35.887 1.00 8.90 110 HIS A CA 1
ATOM 635 C C . HIS A 1 103 ? -29.335 17.520 36.493 1.00 9.68 110 HIS A C 1
ATOM 636 O O . HIS A 1 103 ? -29.390 18.357 37.429 1.00 10.42 110 HIS A O 1
ATOM 643 N N . ASN A 1 104 ? -30.380 16.904 35.945 1.00 11.23 111 ASN A N 1
ATOM 644 C CA . ASN A 1 104 ? -31.764 17.084 36.454 1.00 12.67 111 ASN A CA 1
ATOM 645 C C . ASN A 1 104 ? -32.123 18.574 36.487 1.00 12.82 111 ASN A C 1
ATOM 646 O O . ASN A 1 104 ? -32.829 19.006 37.413 1.00 13.84 111 ASN A O 1
ATOM 651 N N . ASN A 1 105 ? -31.669 19.339 35.514 1.00 11.62 112 ASN A N 1
ATOM 652 C CA . ASN A 1 105 ? -31.945 20.780 35.360 1.00 13.70 112 ASN A CA 1
ATOM 653 C C . ASN A 1 105 ? -31.403 21.579 36.546 1.00 13.60 112 ASN A C 1
ATOM 654 O O . ASN A 1 105 ? -31.925 22.687 36.795 1.00 14.26 112 ASN A O 1
ATOM 659 N N . GLU A 1 106 ? -30.363 21.083 37.198 1.00 12.59 113 GLU A N 1
ATOM 660 C CA . GLU A 1 106 ? -29.675 21.767 38.315 1.00 13.56 113 GLU A CA 1
ATOM 661 C C . GLU A 1 106 ? -28.217 21.959 37.915 1.00 12.83 113 GLU A C 1
ATOM 662 O O . GLU A 1 106 ? -27.627 20.981 37.412 1.00 11.08 113 GLU A O 1
ATOM 668 N N . GLU A 1 107 ? -27.662 23.122 38.219 1.00 11.63 114 GLU A N 1
ATOM 669 C CA . GLU A 1 107 ? -26.228 23.382 38.070 1.00 12.65 114 GLU A CA 1
ATOM 670 C C . GLU A 1 107 ? -25.516 22.710 39.232 1.00 13.33 114 GLU A C 1
ATOM 671 O O . GLU A 1 107 ? -25.786 23.063 40.392 1.00 14.81 114 GLU A O 1
ATOM 677 N N . LYS A 1 108 ? -24.702 21.712 38.937 1.00 11.45 115 LYS A N 1
ATOM 678 C CA . LYS A 1 108 ? -23.966 20.932 39.947 1.00 11.92 115 LYS A CA 1
ATOM 679 C C . LYS A 1 108 ? -22.605 21.549 40.240 1.00 10.97 115 LYS A C 1
ATOM 680 O O . LYS A 1 108 ? -22.081 21.316 41.341 1.00 12.01 115 LYS A O 1
ATOM 686 N N . ASN A 1 109 ? -21.952 22.114 39.237 1.00 10.52 116 ASN A N 1
ATOM 687 C CA . ASN A 1 109 ? -20.597 22.682 39.393 1.00 10.30 116 ASN A CA 1
ATOM 688 C C . ASN A 1 109 ? -20.351 23.596 38.199 1.00 10.46 116 ASN A C 1
ATOM 689 O O . ASN A 1 109 ? -21.183 23.640 37.284 1.00 10.12 116 ASN A O 1
ATOM 694 N N . ARG A 1 110 ? -19.228 24.292 38.205 1.00 10.75 117 ARG A N 1
ATOM 695 C CA . ARG A 1 110 ? -18.897 25.198 37.088 1.00 12.46 117 ARG A CA 1
ATOM 696 C C . ARG A 1 110 ? -17.400 25.445 37.105 1.00 13.39 117 ARG A C 1
ATOM 697 O O . ARG A 1 110 ? -16.828 25.598 38.200 1.00 15.79 117 ARG A O 1
ATOM 705 N N . LEU A 1 111 ? -16.812 25.438 35.917 1.00 12.45 118 LEU A N 1
ATOM 706 C CA . LEU A 1 111 ? -15.389 25.753 35.749 1.00 13.64 118 LEU A CA 1
ATOM 707 C C . LEU A 1 111 ? -15.150 27.187 36.177 1.00 12.67 118 LEU A C 1
ATOM 708 O O . LEU A 1 111 ? -16.018 28.055 36.099 1.00 13.73 118 LEU A O 1
ATOM 713 N N . PRO A 1 112 ? -13.900 27.463 36.597 1.00 13.97 119 PRO A N 1
ATOM 714 C CA . PRO A 1 112 ? -13.471 28.839 36.836 1.00 14.87 119 PRO A CA 1
ATOM 715 C C . PRO A 1 112 ? -13.668 29.709 35.586 1.00 13.82 119 PRO A C 1
ATOM 716 O O . PRO A 1 112 ? -13.453 29.254 34.471 1.00 12.94 119 PRO A O 1
ATOM 720 N N . ALA A 1 113 ? -14.061 30.966 35.791 1.00 13.38 120 ALA A N 1
ATOM 721 C CA . ALA A 1 113 ? -14.469 31.892 34.720 1.00 13.79 120 ALA A CA 1
ATOM 722 C C . ALA A 1 113 ? -13.321 32.199 33.747 1.00 12.54 120 ALA A C 1
ATOM 723 O O . ALA A 1 113 ? -13.617 32.588 32.625 1.00 12.56 120 ALA A O 1
ATOM 725 N N . ASN A 1 114 ? -12.060 32.010 34.150 1.00 12.92 121 ASN A N 1
ATOM 726 C CA . ASN A 1 114 ? -10.925 32.291 33.265 1.00 13.34 121 ASN A CA 1
ATOM 727 C C . ASN A 1 114 ? -10.322 30.987 32.775 1.00 13.98 121 ASN A C 1
ATOM 728 O O . ASN A 1 114 ? -9.209 30.993 32.172 1.00 13.19 121 ASN A O 1
ATOM 733 N N . SER A 1 115 ? -11.057 29.882 32.935 1.00 13.21 122 SER A N 1
ATOM 734 C CA . SER A 1 115 ? -10.610 28.550 32.471 1.00 15.45 122 SER A CA 1
ATOM 735 C C . SER A 1 115 ? -11.728 27.879 31.701 1.00 16.85 122 SER A C 1
ATOM 736 O O . SER A 1 115 ? -11.809 26.652 31.796 1.00 18.71 122 SER A O 1
ATOM 739 N N . LEU A 1 116 ? -12.577 28.632 31.013 1.00 15.97 123 LEU A N 1
ATOM 740 C CA . LEU A 1 116 ? -13.722 28.020 30.312 1.00 17.48 123 LEU A CA 1
ATOM 741 C C . LEU A 1 116 ? -13.179 27.371 29.055 1.00 16.76 123 LEU A C 1
ATOM 742 O O . LEU A 1 116 ? -12.174 27.778 28.462 1.00 16.75 123 LEU A O 1
ATOM 747 N N . PRO A 1 117 ? -13.845 26.305 28.589 1.00 15.87 124 PRO A N 1
ATOM 748 C CA . PRO A 1 117 ? -13.352 25.634 27.404 1.00 15.56 124 PRO A CA 1
ATOM 749 C C . PRO A 1 117 ? -13.400 26.555 26.190 1.00 16.24 124 PRO A C 1
ATOM 750 O O . PRO A 1 117 ? -14.355 27.294 26.045 1.00 18.80 124 PRO A O 1
ATOM 754 N N . GLN A 1 118 ? -12.414 26.428 25.323 1.00 16.01 125 GLN A N 1
ATOM 755 C CA . GLN A 1 118 ? -12.254 27.267 24.118 1.00 18.33 125 GLN A CA 1
ATOM 756 C C . GLN A 1 118 ? -12.165 26.346 22.909 1.00 16.32 125 GLN A C 1
ATOM 757 O O . GLN A 1 118 ? -11.778 25.192 23.043 1.00 14.74 125 GLN A O 1
ATOM 763 N N . GLU A 1 119 ? -12.449 26.878 21.728 1.00 16.81 126 GLU A N 1
ATOM 764 C CA . GLU A 1 119 ? -12.206 26.170 20.460 1.00 16.85 126 GLU A CA 1
ATOM 765 C C . GLU A 1 119 ? -10.759 25.724 20.403 1.00 16.53 126 GLU A C 1
ATOM 766 O O . GLU A 1 119 ? -9.884 26.501 20.804 1.00 18.55 126 GLU A O 1
ATOM 772 N N . GLY A 1 120 ? -10.521 24.450 20.085 1.00 14.37 127 GLY A N 1
ATOM 773 C CA . GLY A 1 120 ? -9.224 23.786 19.969 1.00 13.30 127 GLY A CA 1
ATOM 774 C C . GLY A 1 120 ? -8.862 23.028 21.237 1.00 13.17 127 GLY A C 1
ATOM 775 O O . GLY A 1 120 ? -7.987 22.172 21.190 1.00 14.75 127 GLY A O 1
ATOM 776 N N . ASP A 1 121 ? -9.543 23.290 22.345 1.00 13.39 128 ASP A N 1
ATOM 777 C CA . ASP A 1 121 ? -9.248 22.587 23.612 1.00 13.36 128 ASP A CA 1
ATOM 778 C C . ASP A 1 121 ? -9.570 21.098 23.467 1.00 11.64 128 ASP A C 1
ATOM 779 O O . ASP A 1 121 ? -10.522 20.732 22.747 1.00 10.78 128 ASP A O 1
ATOM 784 N N . VAL A 1 122 ? -8.824 20.289 24.199 1.00 11.36 129 VAL A N 1
ATOM 785 C CA . VAL A 1 122 ? -9.186 18.874 24.429 1.00 10.72 129 VAL A CA 1
ATOM 786 C C . VAL A 1 122 ? -9.825 18.767 25.812 1.00 10.31 129 VAL A C 1
ATOM 787 O O . VAL A 1 122 ? -9.156 19.096 26.820 1.00 10.95 129 VAL A O 1
ATOM 791 N N . VAL A 1 123 ? -11.080 18.353 25.845 1.00 8.90 130 VAL A N 1
ATOM 792 C CA . VAL A 1 123 ? -11.815 18.156 27.117 1.00 9.31 130 VAL A CA 1
ATOM 793 C C . VAL A 1 123 ? -11.677 16.695 27.470 1.00 8.88 130 VAL A C 1
ATOM 794 O O . VAL A 1 123 ? -12.115 15.847 26.665 1.00 9.43 130 VAL A O 1
ATOM 798 N N . GLY A 1 124 ? -11.039 16.396 28.591 1.00 8.22 131 GLY A N 1
ATOM 799 C CA . GLY A 1 124 ? -10.985 15.027 29.126 1.00 8.51 131 GLY A CA 1
ATOM 800 C C . GLY A 1 124 ? -12.089 14.846 30.142 1.00 8.14 131 GLY A C 1
ATOM 801 O O . GLY A 1 124 ? -12.388 15.785 30.874 1.00 9.20 131 GLY A O 1
ATOM 802 N N . ILE A 1 125 ? -12.737 13.689 30.108 1.00 8.38 132 ILE A N 1
ATOM 803 C CA . ILE A 1 125 ? -13.808 13.305 31.056 1.00 8.52 132 ILE A CA 1
ATOM 804 C C . ILE A 1 125 ? -13.393 12.042 31.787 1.00 9.09 132 ILE A C 1
ATOM 805 O O . ILE A 1 125 ? -13.031 11.052 31.120 1.00 8.96 132 ILE A O 1
ATOM 810 N N . THR A 1 126 ? -13.448 12.075 33.123 1.00 8.99 133 THR A N 1
ATOM 811 C CA . THR A 1 126 ? -13.373 10.825 33.900 1.00 9.95 133 THR A CA 1
ATOM 812 C C . THR A 1 126 ? -14.762 10.525 34.444 1.00 10.39 133 THR A C 1
ATOM 813 O O . THR A 1 126 ? -15.539 11.456 34.778 1.00 10.16 133 THR A O 1
ATOM 817 N N . TYR A 1 127 ? -15.055 9.250 34.571 1.00 9.70 134 TYR A N 1
ATOM 818 C CA . TYR A 1 127 ? -16.270 8.783 35.252 1.00 10.85 134 TYR A CA 1
ATOM 819 C C . TYR A 1 127 ? -15.892 7.561 36.055 1.00 10.73 134 TYR A C 1
ATOM 820 O O . TYR A 1 127 ? -15.406 6.583 35.485 1.00 10.30 134 TYR A O 1
ATOM 829 N N . ASP A 1 128 ? -16.102 7.672 37.358 1.00 11.38 135 ASP A N 1
ATOM 830 C CA . ASP A 1 128 ? -15.754 6.553 38.276 1.00 12.11 135 ASP A CA 1
ATOM 831 C C . ASP A 1 128 ? -17.024 6.099 38.992 1.00 12.46 135 ASP A C 1
ATOM 832 O O . ASP A 1 128 ? -16.875 5.483 40.068 1.00 13.14 135 ASP A O 1
ATOM 837 N N . HIS A 1 129 ? -18.204 6.426 38.457 1.00 12.14 136 HIS A N 1
ATOM 838 C CA . HIS A 1 129 ? -19.538 6.082 39.013 1.00 13.08 136 HIS A CA 1
ATOM 839 C C . HIS A 1 129 ? -19.842 6.891 40.266 1.00 16.13 136 HIS A C 1
ATOM 840 O O . HIS A 1 129 ? -21.024 7.177 40.493 1.00 22.85 136 HIS A O 1
ATOM 847 N N . VAL A 1 130 ? -18.849 7.370 40.973 1.00 14.79 137 VAL A N 1
ATOM 848 C CA . VAL A 1 130 ? -19.102 8.305 42.094 1.00 14.55 137 VAL A CA 1
ATOM 849 C C . VAL A 1 130 ? -19.317 9.681 41.497 1.00 15.47 137 VAL A C 1
ATOM 850 O O . VAL A 1 130 ? -20.286 10.378 41.891 1.00 16.45 137 VAL A O 1
ATOM 854 N N . GLU A 1 131 ? -18.452 10.070 40.556 1.00 15.42 138 GLU A N 1
ATOM 855 C CA . GLU A 1 131 ? -18.545 11.423 39.987 1.00 14.37 138 GLU A CA 1
ATOM 856 C C . GLU A 1 131 ? -17.967 11.476 38.569 1.00 12.57 138 GLU A C 1
ATOM 857 O O . GLU A 1 131 ? -17.233 10.569 38.142 1.00 13.05 138 GLU A O 1
ATOM 863 N N . LEU A 1 132 ? -18.408 12.509 37.877 1.00 12.79 139 LEU A N 1
ATOM 864 C CA . LEU A 1 132 ? -17.789 12.928 36.615 1.00 11.60 139 LEU A CA 1
ATOM 865 C C . LEU A 1 132 ? -16.830 14.069 36.936 1.00 10.38 139 LEU A C 1
ATOM 866 O O . LEU A 1 132 ? -17.186 14.934 37.755 1.00 11.35 139 LEU A O 1
ATOM 871 N N . ASN A 1 133 ? -15.665 14.076 36.297 1.00 9.05 140 ASN A N 1
ATOM 872 C CA . ASN A 1 133 ? -14.726 15.180 36.459 1.00 9.67 140 ASN A CA 1
ATOM 873 C C . ASN A 1 133 ? -14.231 15.583 35.078 1.00 9.76 140 ASN A C 1
ATOM 874 O O . ASN A 1 133 ? -14.298 14.799 34.118 1.00 9.75 140 ASN A O 1
ATOM 879 N N . VAL A 1 134 ? -13.733 16.804 35.024 1.00 9.11 141 VAL A N 1
ATOM 880 C CA . VAL A 1 134 ? -13.353 17.475 33.766 1.00 9.56 141 VAL A CA 1
ATOM 881 C C . VAL A 1 134 ? -11.871 17.821 33.818 1.00 8.34 141 VAL A C 1
ATOM 882 O O . VAL A 1 134 ? -11.395 18.381 34.816 1.00 8.60 141 VAL A O 1
ATOM 886 N N . TYR A 1 135 ? -11.196 17.563 32.705 1.00 8.64 142 TYR A N 1
ATOM 887 C CA . TYR A 1 135 ? -9.789 17.960 32.423 1.00 9.85 142 TYR A CA 1
ATOM 888 C C . TYR A 1 135 ? -9.804 18.841 31.172 1.00 10.43 142 TYR A C 1
ATOM 889 O O . TYR A 1 135 ? -10.574 18.570 30.223 1.00 11.41 142 TYR A O 1
ATOM 898 N N . LEU A 1 136 ? -9.010 19.918 31.178 1.00 9.86 143 LEU A N 1
ATOM 899 C CA . LEU A 1 136 ? -8.844 20.746 29.959 1.00 11.19 143 LEU A CA 1
ATOM 900 C C . LEU A 1 136 ? -7.376 20.715 29.584 1.00 10.87 143 LEU A C 1
ATOM 901 O O . LEU A 1 136 ? -6.514 21.049 30.429 1.00 10.61 143 LEU A O 1
ATOM 906 N N . ASN A 1 137 ? -7.066 20.173 28.411 1.00 11.31 144 ASN A N 1
ATOM 907 C CA . ASN A 1 137 ? -5.671 20.151 27.913 1.00 11.35 144 ASN A CA 1
ATOM 908 C C . ASN A 1 137 ? -4.795 19.427 28.958 1.00 12.00 144 ASN A C 1
ATOM 909 O O . ASN A 1 137 ? -3.637 19.863 29.179 1.00 13.21 144 ASN A O 1
ATOM 914 N N . GLY A 1 138 ? -5.312 18.347 29.552 1.00 10.72 145 GLY A N 1
ATOM 915 C CA . GLY A 1 138 ? -4.542 17.477 30.472 1.00 12.48 145 GLY A CA 1
ATOM 916 C C . GLY A 1 138 ? -4.547 18.008 31.903 1.00 12.15 145 GLY A C 1
ATOM 917 O O . GLY A 1 138 ? -3.937 17.333 32.762 1.00 15.30 145 GLY A O 1
ATOM 918 N N . LYS A 1 139 ? -5.208 19.130 32.165 1.00 12.59 146 LYS A N 1
ATOM 919 C CA . LYS A 1 139 ? -5.214 19.794 33.501 1.00 13.79 146 LYS A CA 1
ATOM 920 C C . LYS A 1 139 ? -6.509 19.402 34.220 1.00 11.72 146 LYS A C 1
ATOM 921 O O . LYS A 1 139 ? -7.599 19.673 33.707 1.00 10.47 146 LYS A O 1
ATOM 927 N N . ASN A 1 140 ? -6.398 18.813 35.403 1.00 11.34 147 ASN A N 1
ATOM 928 C CA . ASN A 1 140 ? -7.554 18.479 36.254 1.00 11.66 147 ASN A CA 1
ATOM 929 C C . ASN A 1 140 ? -8.245 19.768 36.689 1.00 12.13 147 ASN A C 1
ATOM 930 O O . ASN A 1 140 ? -7.586 20.623 37.321 1.00 12.70 147 ASN A O 1
ATOM 935 N N . MET A 1 141 ? -9.505 19.973 36.329 1.00 11.13 148 MET A N 1
ATOM 936 C CA . MET A 1 141 ? -10.246 21.202 36.673 1.00 12.07 148 MET A CA 1
ATOM 937 C C . MET A 1 141 ? -10.870 21.096 38.062 1.00 12.21 148 MET A C 1
ATOM 938 O O . MET A 1 141 ? -11.350 22.147 38.508 1.00 12.26 148 MET A O 1
ATOM 943 N N . HIS A 1 142 ? -10.815 19.943 38.719 1.00 13.05 149 HIS A N 1
ATOM 944 C CA . HIS A 1 142 ? -11.336 19.770 40.104 1.00 13.41 149 HIS A CA 1
ATOM 945 C C . HIS A 1 142 ? -12.761 20.300 40.153 1.00 14.18 149 HIS A C 1
ATOM 946 O O . HIS A 1 142 ? -13.137 21.090 41.076 1.00 13.94 149 HIS A O 1
ATOM 953 N N . CYS A 1 143 ? -13.576 19.828 39.218 1.00 13.83 150 CYS A N 1
ATOM 954 C CA . CYS A 1 143 ? -14.935 20.342 39.035 1.00 15.34 150 CYS A CA 1
ATOM 955 C C . CYS A 1 143 ? -15.925 19.182 38.983 1.00 15.78 150 CYS A C 1
ATOM 956 O O . CYS A 1 143 ? -16.691 19.096 38.022 1.00 19.12 150 CYS A O 1
ATOM 959 N N . PRO A 1 144 ? -15.984 18.274 39.978 1.00 13.36 151 PRO A N 1
ATOM 960 C CA . PRO A 1 144 ? -16.780 17.062 39.858 1.00 14.38 151 PRO A CA 1
ATOM 961 C C . PRO A 1 144 ? -18.286 17.319 39.998 1.00 14.24 151 PRO A C 1
ATOM 962 O O . PRO A 1 144 ? -18.719 18.237 40.672 1.00 13.09 151 PRO A O 1
ATOM 966 N N . ALA A 1 145 ? -19.075 16.429 39.433 1.00 12.48 152 ALA A N 1
ATOM 967 C CA . ALA A 1 145 ? -20.516 16.364 39.660 1.00 13.12 152 ALA A CA 1
ATOM 968 C C . ALA A 1 145 ? -20.836 14.887 39.954 1.00 17.51 152 ALA A C 1
ATOM 969 O O . ALA A 1 145 ? -20.234 13.983 39.328 1.00 17.43 152 ALA A O 1
ATOM 971 N N . SER A 1 146 ? -21.726 14.652 40.921 1.00 19.11 153 SER A N 1
ATOM 972 C CA . SER A 1 146 ? -22.083 13.289 41.395 1.00 19.01 153 SER A CA 1
ATOM 973 C C . SER A 1 146 ? -22.579 12.525 40.197 1.00 20.48 153 SER A C 1
ATOM 974 O O . SER A 1 146 ? -23.214 13.158 39.357 1.00 21.19 153 SER A O 1
ATOM 977 N N . GLY A 1 147 ? -22.300 11.213 40.174 1.00 21.90 154 GLY A N 1
ATOM 978 C CA . GLY A 1 147 ? -22.740 10.242 39.166 1.00 19.60 154 GLY A CA 1
ATOM 979 C C . GLY A 1 147 ? -24.237 10.117 39.182 1.00 22.33 154 GLY A C 1
ATOM 980 O O . GLY A 1 147 ? -24.872 10.564 40.179 1.00 22.92 154 GLY A O 1
ATOM 981 N N . ILE A 1 148 ? -24.814 9.587 38.106 1.00 19.68 155 ILE A N 1
ATOM 982 C CA . ILE A 1 148 ? -26.299 9.529 37.968 1.00 21.14 155 ILE A CA 1
ATOM 983 C C . ILE A 1 148 ? -26.710 8.076 38.058 1.00 16.67 155 ILE A C 1
ATOM 984 O O . ILE A 1 148 ? -25.826 7.168 38.178 1.00 19.04 155 ILE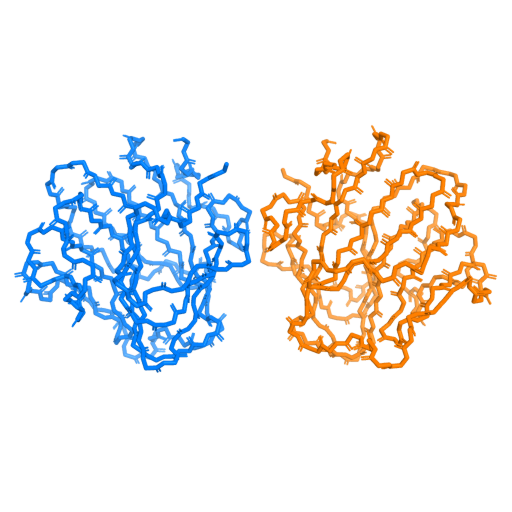 A O 1
ATOM 989 N N . ARG A 1 149 ? -27.995 7.809 37.873 1.00 16.06 156 ARG A N 1
ATOM 990 C CA . ARG A 1 149 ? -28.505 6.437 38.114 1.00 15.80 156 ARG A CA 1
ATOM 991 C C . ARG A 1 149 ? -28.661 5.702 36.793 1.00 15.00 156 ARG A C 1
ATOM 992 O O . ARG A 1 149 ? -28.783 6.343 35.755 1.00 17.03 156 ARG A O 1
ATOM 1000 N N . GLY A 1 150 ? -28.601 4.375 36.848 1.00 13.26 157 GLY A N 1
ATOM 1001 C CA . GLY A 1 150 ? -28.764 3.514 35.686 1.00 12.98 157 GLY A CA 1
ATOM 1002 C C . GLY A 1 150 ? -27.458 3.205 34.984 1.00 14.14 157 GLY A C 1
ATOM 1003 O O . GLY A 1 150 ? -26.355 3.624 35.447 1.00 15.84 157 GLY A O 1
ATOM 1004 N N . THR A 1 151 ? -27.579 2.539 33.854 1.00 13.40 158 THR A N 1
ATOM 1005 C CA . THR A 1 151 ? -26.420 2.241 33.000 1.00 13.88 158 THR A CA 1
ATOM 1006 C C . THR A 1 151 ? -26.141 3.469 32.131 1.00 12.01 158 THR A C 1
ATOM 1007 O O . THR A 1 151 ? -27.043 3.900 31.432 1.00 12.27 158 THR A O 1
ATOM 1011 N N . VAL A 1 152 ? -24.913 3.955 32.129 1.00 10.99 159 VAL A N 1
ATOM 1012 C CA . VAL A 1 152 ? -24.653 5.208 31.366 1.00 10.91 159 VAL A CA 1
ATOM 1013 C C . VAL A 1 152 ? -23.632 4.957 30.265 1.00 10.15 159 VAL A C 1
ATOM 1014 O O . VAL A 1 152 ? -22.870 3.974 30.282 1.00 10.33 159 VAL A O 1
ATOM 1018 N N . TYR A 1 153 ? -23.708 5.845 29.290 1.00 9.42 160 TYR A N 1
ATOM 1019 C CA . TYR A 1 153 ? -22.892 5.889 28.065 1.00 8.71 160 TYR A CA 1
ATOM 1020 C C . TYR A 1 153 ? -22.283 7.282 28.011 1.00 7.67 160 TYR A C 1
ATOM 1021 O O . TYR A 1 153 ? -22.893 8.252 28.457 1.00 7.18 160 TYR A O 1
ATOM 1030 N N . PRO A 1 154 ? -21.122 7.435 27.371 1.00 7.18 161 PRO A N 1
ATOM 1031 C CA . PRO A 1 154 ? -20.674 8.778 26.999 1.00 6.85 161 PRO A CA 1
ATOM 1032 C C . PRO A 1 154 ? -21.732 9.415 26.109 1.00 7.00 161 PRO A C 1
ATOM 1033 O O . PRO A 1 154 ? -22.335 8.770 25.254 1.00 7.69 161 PRO A O 1
ATOM 1037 N N . VAL A 1 155 ? -21.905 10.712 26.294 1.00 6.57 162 VAL A N 1
ATOM 1038 C CA . VAL A 1 155 ? -22.845 11.484 25.465 1.00 6.57 162 VAL A CA 1
ATOM 1039 C C . VAL A 1 155 ? -22.171 12.797 25.069 1.00 6.87 162 VAL A C 1
ATOM 1040 O O . VAL A 1 155 ? -21.362 13.381 25.808 1.00 6.82 162 VAL A O 1
ATOM 1044 N N . VAL A 1 156 ? -22.575 13.264 23.905 1.00 7.06 163 VAL A N 1
ATOM 1045 C CA . VAL A 1 156 ? -22.116 14.581 23.376 1.00 7.18 163 VAL A CA 1
ATOM 1046 C C . VAL A 1 156 ? -23.299 15.193 22.648 1.00 7.84 163 VAL A C 1
ATOM 1047 O O . VAL A 1 156 ? -24.098 14.458 22.026 1.00 8.37 163 VAL A O 1
ATOM 1051 N N . TYR A 1 157 ? -23.355 16.507 22.583 1.00 7.12 164 TYR A N 1
ATOM 1052 C CA . TYR A 1 157 ? -24.331 17.174 21.692 1.00 7.70 164 TYR A CA 1
ATOM 1053 C C . TYR A 1 157 ? -23.729 18.444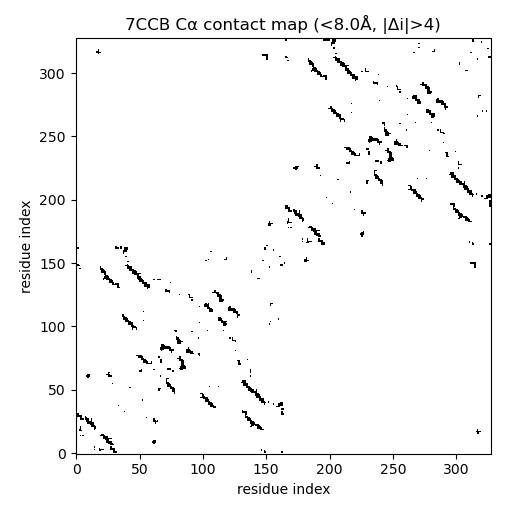 21.121 1.00 7.25 164 TYR A C 1
ATOM 1054 O O . TYR A 1 157 ? -22.741 18.989 21.714 1.00 7.44 164 TYR A O 1
ATOM 1063 N N . VAL A 1 158 ? -24.290 18.875 19.994 1.00 7.06 165 VAL A N 1
ATOM 1064 C CA . VAL A 1 158 ? -23.805 20.090 19.262 1.00 7.59 165 VAL A CA 1
ATOM 1065 C C . VAL A 1 158 ? -25.011 20.817 18.686 1.00 8.56 165 VAL A C 1
ATOM 1066 O O . VAL A 1 158 ? -26.096 20.208 18.470 1.00 9.12 165 VAL A O 1
ATOM 1070 N N . ASP A 1 159 ? -24.775 22.084 18.420 1.00 8.63 166 ASP A N 1
ATOM 1071 C CA . ASP A 1 159 ? -25.684 22.941 17.630 1.00 9.43 166 ASP A CA 1
ATOM 1072 C C . ASP A 1 159 ? -24.918 24.212 17.323 1.00 10.09 166 ASP A C 1
ATOM 1073 O O . ASP A 1 159 ? -23.788 24.394 17.819 1.00 9.61 166 ASP A O 1
ATOM 1078 N N . ASP A 1 160 ? -25.511 25.063 16.464 1.00 11.87 167 ASP A N 1
ATOM 1079 C CA . ASP A 1 160 ? -24.988 26.433 16.242 1.00 13.76 167 ASP A CA 1
ATOM 1080 C C . ASP A 1 160 ? -23.506 26.403 15.807 1.00 12.63 167 ASP A C 1
ATOM 1081 O O . ASP A 1 160 ? -22.669 27.205 16.341 1.00 13.35 167 ASP A O 1
ATOM 1086 N N . SER A 1 161 ? -23.177 25.485 14.911 1.00 11.89 168 SER A N 1
ATOM 1087 C CA . SER A 1 161 ? -21.884 25.376 14.198 1.00 14.82 168 SER A CA 1
ATOM 1088 C C . SER A 1 161 ? -20.799 24.726 15.065 1.00 12.87 168 SER A C 1
ATOM 1089 O O . SER A 1 161 ? -19.652 24.726 14.624 1.00 12.18 168 SER A O 1
ATOM 1092 N N . ALA A 1 162 ? -21.131 24.121 16.217 1.00 9.91 169 ALA A N 1
ATOM 1093 C CA . ALA A 1 162 ? -20.171 23.296 16.993 1.00 9.26 169 ALA A CA 1
ATOM 1094 C C . ALA A 1 162 ? -19.818 22.010 16.229 1.00 9.01 169 ALA A C 1
ATOM 1095 O O . ALA A 1 162 ? -20.726 21.411 15.606 1.00 8.85 169 ALA A O 1
ATOM 1097 N N . ILE A 1 163 ? -18.537 21.645 16.247 1.00 8.27 170 ILE A N 1
ATOM 1098 C CA . ILE A 1 163 ? -18.025 20.370 15.698 1.00 8.62 170 ILE A CA 1
ATOM 1099 C C . ILE A 1 163 ? -17.095 19.790 16.750 1.00 7.73 170 ILE A C 1
ATOM 1100 O O . ILE A 1 163 ? -16.158 20.474 17.124 1.00 8.97 170 ILE A O 1
ATOM 1105 N N . LEU A 1 164 ? -17.365 18.586 17.220 1.00 7.74 171 LEU A N 1
ATOM 1106 C CA . LEU A 1 164 ? -16.535 17.933 18.262 1.00 7.85 171 LEU A CA 1
ATOM 1107 C C . LEU A 1 164 ? -16.025 16.610 17.703 1.00 9.20 171 LEU A C 1
ATOM 1108 O O . LEU A 1 164 ? -16.794 15.891 17.040 1.00 7.94 171 LEU A O 1
ATOM 1113 N N . ASP A 1 165 ? -14.766 16.280 18.016 1.00 9.56 172 ASP A N 1
ATOM 1114 C CA . ASP A 1 165 ? -14.142 15.006 17.600 1.00 11.38 172 ASP A CA 1
ATOM 1115 C C . ASP A 1 165 ? -13.846 14.215 18.854 1.00 12.08 172 ASP A C 1
ATOM 1116 O O . ASP A 1 165 ? -13.272 14.767 19.819 1.00 13.16 172 ASP A O 1
ATOM 1121 N N . CYS A 1 166 ? -14.243 12.969 18.864 1.00 11.61 173 CYS A N 1
ATOM 1122 C CA . CYS A 1 166 ? -13.989 12.093 20.031 1.00 11.76 173 CYS A CA 1
ATOM 1123 C C . CYS A 1 166 ? -12.620 11.430 19.957 1.00 11.27 173 CYS A C 1
ATOM 1124 O O . CYS A 1 166 ? -12.158 11.102 18.885 1.00 10.84 173 CYS A O 1
ATOM 1127 N N . GLN A 1 167 ? -12.058 11.148 21.139 1.00 10.53 174 GLN A N 1
ATOM 1128 C CA . GLN A 1 167 ? -10.918 10.200 21.298 1.00 10.36 174 GLN A CA 1
ATOM 1129 C C . GLN A 1 167 ? -11.361 9.212 22.366 1.00 9.73 174 GLN A C 1
ATOM 1130 O O . GLN A 1 167 ? -11.512 9.595 23.560 1.00 9.09 174 GLN A O 1
ATOM 1136 N N . PHE A 1 168 ? -11.632 7.976 21.983 1.00 9.77 175 PHE A N 1
ATOM 1137 C CA . PHE A 1 168 ? -11.991 6.912 22.935 1.00 9.74 175 PHE A CA 1
ATOM 1138 C C . PHE A 1 168 ? -10.803 6.002 23.222 1.00 10.63 175 PHE A C 1
ATOM 1139 O O . PHE A 1 168 ? -10.939 5.167 24.094 1.00 10.44 175 PHE A O 1
ATOM 1147 N N . SER A 1 169 ? -9.700 6.095 22.479 1.00 11.08 176 SER A N 1
ATOM 1148 C CA . SER A 1 169 ? -8.560 5.174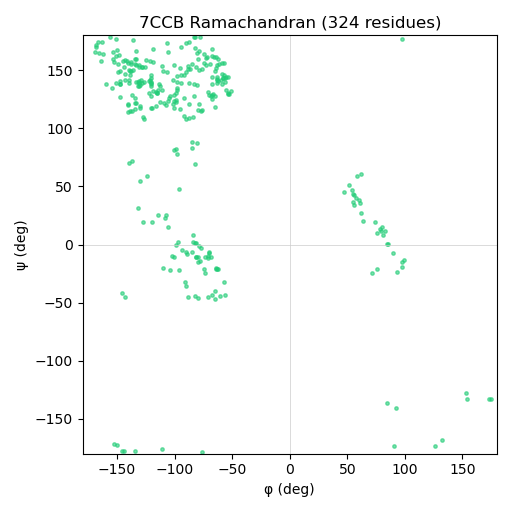 22.731 1.00 11.91 176 SER A CA 1
ATOM 1149 C C . SER A 1 169 ? -7.218 5.878 22.539 1.00 11.97 176 SER A C 1
ATOM 1150 O O . SER A 1 169 ? -6.332 5.674 23.388 1.00 13.69 176 SER A O 1
ATOM 1153 N N . GLU A 1 170 ? -7.039 6.654 21.473 1.00 10.81 177 GLU A N 1
ATOM 1154 C CA . GLU A 1 170 ? -5.736 7.277 21.146 1.00 11.08 177 GLU A CA 1
ATOM 1155 C C . GLU A 1 170 ? -5.722 8.724 21.646 1.00 11.60 177 GLU A C 1
ATOM 1156 O O . GLU A 1 170 ? -6.014 9.670 20.901 1.00 13.12 177 GLU A O 1
ATOM 1162 N N . PHE A 1 171 ? -5.521 8.874 22.933 1.00 11.70 178 PHE A N 1
ATOM 1163 C CA . PHE A 1 171 ? -5.774 10.152 23.625 1.00 10.91 178 PHE A CA 1
ATOM 1164 C C . PHE A 1 171 ? -4.649 11.156 23.400 1.00 11.72 178 PHE A C 1
ATOM 1165 O O . PHE A 1 171 ? -3.479 10.785 23.242 1.00 12.61 178 PHE A O 1
ATOM 1173 N N . TYR A 1 172 ? -5.004 12.439 23.427 1.00 11.13 179 TYR A N 1
ATOM 1174 C CA . TYR A 1 172 ? -4.029 13.551 23.469 1.00 11.29 179 TYR A CA 1
ATOM 1175 C C . TYR A 1 172 ? -3.370 13.675 24.846 1.00 11.85 179 TYR A C 1
ATOM 1176 O O . TYR A 1 172 ? -2.344 14.323 24.971 1.00 11.78 179 TYR A O 1
ATOM 1185 N N . HIS A 1 173 ? -4.048 13.194 25.889 1.00 10.78 180 HIS A N 1
ATOM 1186 C CA . HIS A 1 173 ? -3.571 13.311 27.285 1.00 12.11 180 HIS A CA 1
ATOM 1187 C C . HIS A 1 173 ? -3.666 11.945 27.918 1.00 13.44 180 HIS A C 1
ATOM 1188 O O . HIS A 1 173 ? -4.671 11.292 27.725 1.00 12.73 180 HIS A O 1
ATOM 1195 N N . THR A 1 174 ? -2.639 11.523 28.670 1.00 15.97 181 THR A N 1
ATOM 1196 C CA . THR A 1 174 ? -2.659 10.211 29.345 1.00 17.60 181 THR A CA 1
ATOM 1197 C C . THR A 1 174 ? -3.801 10.223 30.367 1.00 16.53 181 THR A C 1
ATOM 1198 O O . THR A 1 174 ? -4.044 11.203 31.062 1.00 15.11 181 THR A O 1
ATOM 1202 N N . PRO A 1 175 ? -4.560 9.119 30.482 1.00 15.52 182 PRO A N 1
ATOM 1203 C CA . PRO A 1 175 ? -5.608 9.039 31.485 1.00 16.15 182 PRO A CA 1
ATOM 1204 C C . PRO A 1 175 ? -4.986 9.234 32.864 1.00 17.95 182 PRO A C 1
ATOM 1205 O O . PRO A 1 175 ? -3.843 8.849 33.123 1.00 15.14 182 PRO A O 1
ATOM 1209 N N . PRO A 1 176 ? -5.707 9.859 33.803 1.00 18.53 183 PRO A N 1
ATOM 1210 C CA . PRO A 1 176 ? -5.229 9.940 35.170 1.00 18.32 183 PRO A CA 1
ATOM 1211 C C . PRO A 1 176 ? -5.055 8.573 35.798 1.00 19.31 183 PRO A C 1
ATOM 1212 O O . PRO A 1 176 ? -5.668 7.587 35.419 1.00 16.61 183 PRO A O 1
ATOM 1216 N N . PRO A 1 177 ? -4.179 8.459 36.810 1.00 20.92 184 PRO A N 1
ATOM 1217 C CA . PRO A 1 177 ? -3.888 7.154 37.384 1.00 22.38 184 PRO A CA 1
ATOM 1218 C C . PRO A 1 177 ? -5.159 6.402 37.839 1.00 19.03 184 PRO A C 1
ATOM 1219 O O . PRO A 1 177 ? -5.998 6.997 38.534 1.00 21.62 184 PRO A O 1
ATOM 1223 N N . GLY A 1 178 ? -5.276 5.150 37.406 1.00 21.84 185 GLY A N 1
ATOM 1224 C CA . GLY A 1 178 ? -6.369 4.203 37.714 1.00 21.14 185 GLY A CA 1
ATOM 1225 C C . GLY A 1 178 ? -7.411 4.174 36.611 1.00 18.88 185 GLY A C 1
ATOM 1226 O O . GLY A 1 178 ? -8.192 3.218 36.549 1.00 18.62 185 GLY A O 1
ATOM 1227 N N . PHE A 1 179 ? -7.446 5.213 35.783 1.00 16.55 186 PHE A N 1
ATOM 1228 C CA . PHE A 1 179 ? -8.485 5.339 34.723 1.00 14.74 186 PHE A CA 1
ATOM 1229 C C . PHE A 1 179 ? -7.972 4.718 33.426 1.00 16.35 186 PHE A C 1
ATOM 1230 O O . PHE A 1 179 ? -6.778 4.794 33.111 1.00 16.34 186 PHE A O 1
ATOM 1238 N N . GLU A 1 180 ? -8.881 4.127 32.668 1.00 16.08 187 GLU A N 1
ATOM 1239 C CA . GLU A 1 180 ? -8.567 3.422 31.417 1.00 17.22 187 GLU A CA 1
ATOM 1240 C C . GLU A 1 180 ? -9.566 3.853 30.361 1.00 14.44 187 GLU A C 1
ATOM 1241 O O . GLU A 1 180 ? -10.675 4.327 30.680 1.00 12.08 187 GLU A O 1
ATOM 1247 N N . LYS A 1 181 ? -9.186 3.653 29.130 1.00 15.09 188 LYS A N 1
ATOM 1248 C CA . LYS A 1 181 ? -10.123 3.787 28.004 1.00 13.09 188 LYS A CA 1
ATOM 1249 C C . LYS A 1 181 ? -11.309 2.847 28.225 1.00 11.95 188 LYS A C 1
ATOM 1250 O O . LYS A 1 181 ? -11.218 1.844 28.970 1.00 12.31 188 LYS A O 1
ATOM 1256 N N . ILE A 1 182 ? -12.437 3.173 27.606 1.00 12.34 189 ILE A N 1
ATOM 1257 C CA . ILE A 1 182 ? -13.629 2.312 27.681 1.00 12.28 189 ILE A CA 1
ATOM 1258 C C . ILE A 1 182 ? -13.294 0.996 26.993 1.00 13.46 189 ILE A C 1
ATOM 1259 O O . ILE A 1 182 ? -12.885 1.025 25.816 1.00 14.23 189 ILE A O 1
ATOM 1264 N N . LEU A 1 183 ? -13.542 -0.104 27.704 1.00 15.34 190 LEU A N 1
ATOM 1265 C CA . LEU A 1 183 ? -13.348 -1.508 27.222 1.00 20.23 190 LEU A CA 1
ATOM 1266 C C . LEU A 1 183 ? -14.669 -2.089 26.697 1.00 22.93 190 LEU A C 1
ATOM 1267 O O . LEU A 1 183 ? -15.653 -1.763 27.425 1.00 25.24 190 LEU A O 1
ATOM 1272 N N . ALA B 1 20 ? 1.187 1.871 22.964 1.00 28.08 27 ALA B N 1
ATOM 1273 C CA . ALA B 1 20 ? 0.617 2.516 21.750 1.00 26.14 27 ALA B CA 1
ATOM 1274 C C . ALA B 1 20 ? 1.735 2.990 20.813 1.00 21.63 27 ALA B C 1
ATOM 1275 O O . ALA B 1 20 ? 2.706 3.609 21.282 1.00 21.45 27 ALA B O 1
ATOM 1277 N N . VAL B 1 21 ? 1.559 2.807 19.511 1.00 16.19 28 VAL B N 1
ATOM 1278 C CA . VAL B 1 21 ? 2.482 3.410 18.521 1.00 13.08 28 VAL B CA 1
ATOM 1279 C C . VAL B 1 21 ? 2.294 4.926 18.576 1.00 11.61 28 VAL B C 1
ATOM 1280 O O . VAL B 1 21 ? 1.151 5.422 18.570 1.00 10.54 28 VAL B O 1
ATOM 1284 N N . GLN B 1 22 ? 3.399 5.635 18.712 1.00 10.85 29 GLN B N 1
ATOM 1285 C CA . GLN B 1 22 ? 3.390 7.097 18.853 1.00 10.80 29 GLN B CA 1
ATOM 1286 C C . GLN B 1 22 ? 4.680 7.667 18.285 1.00 10.29 29 GLN B C 1
ATOM 1287 O O . GLN B 1 22 ? 5.513 6.901 17.818 1.00 10.88 29 GLN B O 1
ATOM 1293 N N . LEU B 1 23 ? 4.791 8.983 18.273 1.00 9.47 30 LEU B N 1
ATOM 1294 C CA . LEU B 1 23 ? 6.051 9.652 17.873 1.00 9.99 30 LEU B CA 1
ATOM 1295 C C . LEU B 1 23 ? 7.101 9.370 18.945 1.00 10.08 30 LEU B C 1
ATOM 1296 O O . LEU B 1 23 ? 6.788 9.483 20.145 1.00 12.59 30 LEU B O 1
ATOM 1301 N N . ASP B 1 24 ? 8.247 8.880 18.517 1.00 9.69 31 ASP B N 1
ATOM 1302 C CA . ASP B 1 24 ? 9.300 8.326 19.400 1.00 10.75 31 ASP B CA 1
ATOM 1303 C C . ASP B 1 24 ? 10.312 9.421 19.783 1.00 11.02 31 ASP B C 1
ATOM 1304 O O . ASP B 1 24 ? 11.152 9.819 18.939 1.00 11.44 31 ASP B O 1
ATOM 1309 N N . THR B 1 25 ? 10.319 9.839 21.048 1.00 12.44 32 THR B N 1
ATOM 1310 C CA . THR B 1 25 ? 11.268 10.866 21.530 1.00 13.10 32 THR B CA 1
ATOM 1311 C C . THR B 1 25 ? 12.701 10.296 21.534 1.00 12.31 32 THR B C 1
ATOM 1312 O O . THR B 1 25 ? 13.610 11.098 21.645 1.00 13.53 32 THR B O 1
ATOM 1316 N N . GLN B 1 26 ? 12.895 8.997 21.351 1.00 12.36 33 GLN B N 1
ATOM 1317 C CA . GLN B 1 26 ? 14.267 8.437 21.247 1.00 14.58 33 GLN B CA 1
ATOM 1318 C C . GLN B 1 26 ? 14.798 8.633 19.838 1.00 12.86 33 GLN B C 1
ATOM 1319 O O . GLN B 1 26 ? 15.979 8.322 19.598 1.00 12.32 33 GLN B O 1
ATOM 1325 N N . HIS B 1 27 ? 13.951 9.038 18.885 1.00 11.86 34 HIS B N 1
ATOM 1326 C CA . HIS B 1 27 ? 14.369 9.136 17.463 1.00 11.23 34 HIS B CA 1
ATOM 1327 C C . HIS B 1 27 ? 13.752 10.417 16.907 1.00 9.77 34 HIS B C 1
ATOM 1328 O O . HIS B 1 27 ? 12.803 10.325 16.115 1.00 10.05 34 HIS B O 1
ATOM 1335 N N . MET B 1 28 ? 14.244 11.560 17.359 1.00 9.92 35 MET B N 1
ATOM 1336 C CA . MET B 1 28 ? 13.716 12.861 16.897 1.00 10.05 35 MET B CA 1
ATOM 1337 C C . MET B 1 28 ? 14.869 13.820 16.646 1.00 10.23 35 MET B C 1
ATOM 1338 O O . MET B 1 28 ? 15.972 13.603 17.180 1.00 10.64 35 MET B O 1
ATOM 1343 N N . GLY B 1 29 ? 14.611 14.818 15.807 1.00 9.40 36 GLY B N 1
ATOM 1344 C CA . GLY B 1 29 ? 15.601 15.853 15.512 1.00 9.28 36 GLY B CA 1
ATOM 1345 C C . GLY B 1 29 ? 15.868 16.731 16.727 1.00 9.11 36 GLY B C 1
ATOM 1346 O O . GLY B 1 29 ? 15.099 16.748 17.713 1.00 8.99 36 GLY B O 1
ATOM 1347 N N . THR B 1 30 ? 16.908 17.532 16.637 1.00 8.75 37 THR B N 1
ATOM 1348 C CA . THR B 1 30 ? 17.380 18.355 17.766 1.00 8.68 37 THR B CA 1
ATOM 1349 C C . THR B 1 30 ? 16.308 19.344 18.229 1.00 9.60 37 THR B C 1
ATOM 1350 O O . THR B 1 30 ? 16.108 19.529 19.465 1.00 11.14 37 THR B O 1
ATOM 1354 N N . ASP B 1 31 ? 15.639 20.008 17.303 1.00 9.20 38 ASP B N 1
ATOM 1355 C CA . ASP B 1 31 ? 14.729 21.126 17.635 1.00 10.35 38 ASP B CA 1
ATOM 1356 C C . ASP B 1 31 ? 13.267 20.687 17.459 1.00 9.69 38 ASP B C 1
ATOM 1357 O O . ASP B 1 31 ? 12.387 21.570 17.275 1.00 10.38 38 ASP B O 1
ATOM 1362 N N . VAL B 1 32 ? 13.033 19.388 17.586 1.00 8.80 39 VAL B N 1
ATOM 1363 C CA . VAL B 1 32 ? 11.666 18.828 17.498 1.00 10.09 39 VAL B CA 1
ATOM 1364 C C . VAL B 1 32 ? 11.037 18.861 18.880 1.00 10.58 39 VAL B C 1
ATOM 1365 O O . VAL B 1 32 ? 11.755 18.621 19.866 1.00 11.57 39 VAL B O 1
ATOM 1369 N N . VAL B 1 33 ? 9.763 19.223 18.924 1.00 10.90 40 VAL B N 1
ATOM 1370 C CA . VAL B 1 33 ? 8.929 19.168 20.141 1.00 11.86 40 VAL B CA 1
ATOM 1371 C C . VAL B 1 33 ? 7.858 18.101 19.916 1.00 11.31 40 VAL B C 1
ATOM 1372 O O . VAL B 1 33 ? 7.132 18.223 18.940 1.00 11.20 40 VAL B O 1
ATOM 1376 N N . ILE B 1 34 ? 7.804 17.103 20.782 1.00 10.67 41 ILE B N 1
ATOM 1377 C CA . ILE B 1 34 ? 6.715 16.081 20.780 1.00 10.64 41 ILE B CA 1
ATOM 1378 C C . ILE B 1 34 ? 5.854 16.331 22.014 1.00 11.79 41 ILE B C 1
ATOM 1379 O O . ILE B 1 34 ? 6.414 16.305 23.139 1.00 12.05 41 ILE B O 1
ATOM 1384 N N . VAL B 1 35 ? 4.562 16.569 21.819 1.00 10.41 42 VAL B N 1
ATOM 1385 C CA . VAL B 1 35 ? 3.630 16.844 22.947 1.00 10.96 42 VAL B CA 1
ATOM 1386 C C . VAL B 1 35 ? 2.336 16.052 22.730 1.00 11.11 42 VAL B C 1
ATOM 1387 O O . VAL B 1 35 ? 2.226 15.288 21.770 1.00 9.92 42 VAL B O 1
ATOM 1391 N N . LYS B 1 36 ? 1.439 16.141 23.711 1.00 12.20 43 LYS B N 1
ATOM 1392 C CA . LYS B 1 36 ? 0.082 15.538 23.647 1.00 12.64 43 LYS B CA 1
ATOM 1393 C C . LYS B 1 36 ?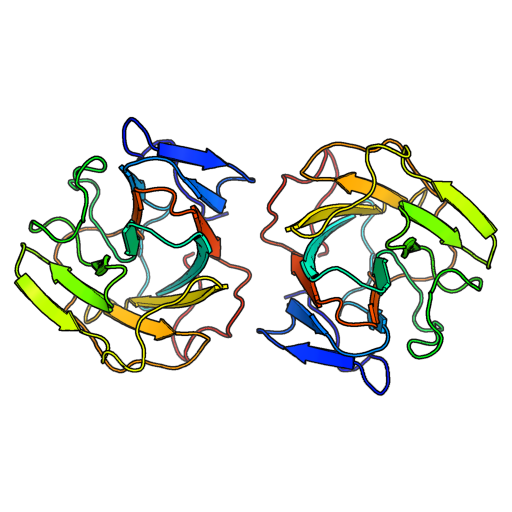 0.234 14.023 23.520 1.00 11.38 43 LYS B C 1
ATOM 1394 O O . LYS B 1 36 ? -0.247 13.439 22.528 1.00 9.88 43 LYS B O 1
ATOM 1400 N N . ASN B 1 37 ? 0.873 13.409 24.521 1.00 11.95 44 ASN B N 1
ATOM 1401 C CA . ASN B 1 37 ? 0.863 11.937 24.662 1.00 11.26 44 ASN B CA 1
ATOM 1402 C C . ASN B 1 37 ? 1.516 11.324 23.418 1.00 10.40 44 ASN B C 1
ATOM 1403 O O . ASN B 1 37 ? 1.031 10.315 22.904 1.00 12.10 44 ASN B O 1
ATOM 1408 N N . GLY B 1 38 ? 2.533 11.968 22.855 1.00 9.23 45 GLY B N 1
ATOM 1409 C CA . GLY B 1 38 ? 3.299 11.406 21.732 1.00 9.39 45 GLY B CA 1
ATOM 1410 C C . GLY B 1 38 ? 2.573 11.589 20.395 1.00 10.05 45 GLY B C 1
ATOM 1411 O O . GLY B 1 38 ? 2.935 10.927 19.443 1.00 10.96 45 GLY B O 1
ATOM 1412 N N . ARG B 1 39 ? 1.569 12.443 20.333 1.00 9.12 46 ARG B N 1
ATOM 1413 C CA . ARG B 1 39 ? 0.714 12.567 19.115 1.00 9.41 46 ARG B CA 1
ATOM 1414 C C . ARG B 1 39 ? 1.032 13.809 18.300 1.00 9.76 46 ARG B C 1
ATOM 1415 O O . ARG B 1 39 ? 0.648 13.833 17.125 1.00 11.18 46 ARG B O 1
ATOM 1423 N N . ARG B 1 40 ? 1.626 14.835 18.872 1.00 8.93 47 ARG B N 1
ATOM 1424 C CA . ARG B 1 40 ? 1.758 16.115 18.148 1.00 9.30 47 ARG B CA 1
ATOM 1425 C C . ARG B 1 40 ? 3.236 16.451 17.968 1.00 8.86 47 ARG B C 1
ATOM 1426 O O . ARG B 1 40 ? 3.999 16.393 18.962 1.00 9.02 47 ARG B O 1
ATOM 1434 N N . ILE B 1 41 ? 3.618 16.816 16.756 1.00 8.30 48 ILE B N 1
ATOM 1435 C CA . ILE B 1 41 ? 4.990 17.269 16.459 1.00 8.52 48 ILE B CA 1
ATOM 1436 C C . ILE B 1 41 ? 4.926 18.733 16.054 1.00 9.53 48 ILE B C 1
ATOM 1437 O O . ILE B 1 41 ? 4.103 19.133 15.244 1.00 9.35 48 ILE B O 1
ATOM 1442 N N . CYS B 1 42 ? 5.818 19.517 16.631 1.00 11.09 49 CYS B N 1
ATOM 1443 C CA . CYS B 1 42 ? 6.042 20.897 16.171 1.00 12.13 49 CYS B CA 1
ATOM 1444 C C . CYS B 1 42 ? 7.522 21.220 16.338 1.00 11.31 49 CYS B C 1
ATOM 1445 O O . CYS B 1 42 ? 8.291 20.341 16.613 1.00 9.89 49 CYS B O 1
ATOM 1448 N N . GLY B 1 43 ? 7.897 22.440 16.011 1.00 11.06 50 GLY B N 1
ATOM 1449 C CA . GLY B 1 43 ? 9.311 22.840 16.011 1.00 10.48 50 GLY B CA 1
ATOM 1450 C C . GLY B 1 43 ? 9.923 22.632 14.654 1.00 11.12 50 GLY B C 1
ATOM 1451 O O . GLY B 1 43 ? 9.292 22.982 13.621 1.00 10.89 50 GLY B O 1
ATOM 1452 N N . THR B 1 44 ? 11.163 22.158 14.637 1.00 10.94 51 THR B N 1
ATOM 1453 C CA . THR B 1 44 ? 11.945 22.035 13.388 1.00 10.58 51 THR B CA 1
ATOM 1454 C C . THR B 1 44 ? 12.663 20.697 13.391 1.00 9.44 51 THR B C 1
ATOM 1455 O O . THR B 1 44 ? 13.488 20.484 14.281 1.00 9.52 51 THR B O 1
ATOM 1459 N N . GLY B 1 45 ? 12.296 19.812 12.465 1.00 7.99 52 GLY B N 1
ATOM 1460 C CA . GLY B 1 45 ? 12.959 18.527 12.293 1.00 7.32 52 GLY B CA 1
ATOM 1461 C C . GLY B 1 45 ? 11.958 17.396 12.186 1.00 7.29 52 GLY B C 1
ATOM 1462 O O . GLY B 1 45 ? 10.756 17.670 12.030 1.00 7.94 52 GLY B O 1
ATOM 1463 N N . GLY B 1 46 ? 12.490 16.174 12.268 1.00 7.23 53 GLY B N 1
ATOM 1464 C CA . GLY B 1 46 ? 11.721 14.954 12.010 1.00 7.58 53 GLY B CA 1
ATOM 1465 C C . GLY B 1 46 ? 11.649 14.040 13.214 1.00 7.79 53 GLY B C 1
ATOM 1466 O O . GLY B 1 46 ? 12.391 14.204 14.200 1.00 7.79 53 GLY B O 1
ATOM 1467 N N . CYS B 1 47 ? 10.780 13.057 13.112 1.00 8.39 54 CYS B N 1
ATOM 1468 C CA . CYS B 1 47 ? 10.630 12.047 14.162 1.00 9.49 54 CYS B CA 1
ATOM 1469 C C . CYS B 1 47 ? 10.160 10.765 13.518 1.00 8.25 54 CYS B C 1
ATOM 1470 O O . CYS B 1 47 ? 9.334 10.793 12.598 1.00 8.46 54 CYS B O 1
ATOM 1473 N N . LEU B 1 48 ? 10.715 9.636 13.971 1.00 8.27 55 LEU B N 1
ATOM 1474 C CA . LEU B 1 48 ? 10.184 8.329 13.591 1.00 8.23 55 LEU B CA 1
ATOM 1475 C C . LEU B 1 48 ? 9.096 7.922 14.583 1.00 8.60 55 LEU B C 1
ATOM 1476 O O . LEU B 1 48 ? 9.130 8.278 15.769 1.00 9.10 55 LEU B O 1
ATOM 1481 N N . ALA B 1 49 ? 8.172 7.100 14.128 1.00 7.86 56 ALA B N 1
ATOM 1482 C CA . ALA B 1 49 ? 7.237 6.427 15.039 1.00 8.20 56 ALA B CA 1
ATOM 1483 C C . ALA B 1 49 ? 7.964 5.348 15.834 1.00 9.04 56 ALA B C 1
ATOM 1484 O O . ALA B 1 49 ? 9.056 4.934 15.482 1.00 8.45 56 ALA B O 1
ATOM 1486 N N . SER B 1 50 ? 7.328 4.970 16.931 1.00 8.87 57 SER B N 1
ATOM 1487 C CA . SER B 1 50 ? 7.908 4.085 17.974 1.00 10.39 57 SER B CA 1
ATOM 1488 C C . SER B 1 50 ? 7.896 2.623 17.534 1.00 11.51 57 SER B C 1
ATOM 1489 O O . SER B 1 50 ? 8.451 1.783 18.294 1.00 14.36 57 SER B O 1
ATOM 1492 N N . ALA B 1 51 ? 7.351 2.285 16.368 1.00 10.85 58 ALA B N 1
ATOM 1493 C CA . ALA B 1 51 ? 7.346 0.900 15.859 1.00 11.20 58 ALA B CA 1
ATOM 1494 C C . ALA B 1 51 ? 7.637 0.883 14.372 1.00 11.91 58 ALA B C 1
ATOM 1495 O O . ALA B 1 51 ? 7.184 1.767 13.629 1.00 11.25 58 ALA B O 1
ATOM 1497 N N . PRO B 1 52 ? 8.338 -0.171 13.888 1.00 11.05 59 PRO B N 1
ATOM 1498 C CA . PRO B 1 52 ? 8.607 -0.331 12.466 1.00 11.46 59 PRO B CA 1
ATOM 1499 C C . PRO B 1 52 ? 7.419 -0.929 11.703 1.00 11.32 59 PRO B C 1
ATOM 1500 O O . PRO B 1 52 ? 6.511 -1.490 12.314 1.00 11.90 59 PRO B O 1
ATOM 1504 N N . LEU B 1 53 ? 7.466 -0.816 10.381 1.00 10.99 60 LEU B N 1
ATOM 1505 C CA . LEU B 1 53 ? 6.438 -1.410 9.501 1.00 11.63 60 LEU B CA 1
ATOM 1506 C C . LEU B 1 53 ? 6.761 -2.888 9.276 1.00 13.75 60 LEU B C 1
ATOM 1507 O O . LEU B 1 53 ? 7.141 -3.251 8.154 1.00 12.76 60 LEU B O 1
ATOM 1512 N N . HIS B 1 54 ? 6.620 -3.678 10.341 1.00 15.50 61 HIS B N 1
ATOM 1513 C CA . HIS B 1 54 ? 6.999 -5.114 10.370 1.00 17.10 61 HIS B CA 1
ATOM 1514 C C . HIS B 1 54 ? 5.764 -5.944 10.087 1.00 17.29 61 HIS B C 1
ATOM 1515 O O . HIS B 1 54 ? 5.522 -6.894 10.880 1.00 20.60 61 HIS B O 1
ATOM 1522 N N . GLN B 1 55 ? 5.010 -5.594 9.055 1.00 15.17 62 GLN B N 1
ATOM 1523 C CA . GLN B 1 55 ? 3.791 -6.288 8.591 1.00 14.66 62 GLN B CA 1
ATOM 1524 C C . GLN B 1 55 ? 3.633 -6.014 7.103 1.00 15.30 62 GLN B C 1
ATOM 1525 O O . GLN B 1 55 ? 4.233 -5.052 6.587 1.00 14.85 62 GLN B O 1
ATOM 1531 N N . ASN B 1 56 ? 2.779 -6.786 6.456 1.00 15.05 63 ASN B N 1
ATOM 1532 C CA . ASN B 1 56 ? 2.591 -6.711 4.993 1.00 15.53 63 ASN B CA 1
ATOM 1533 C C . ASN B 1 56 ? 2.017 -5.341 4.608 1.00 13.85 63 ASN B C 1
ATOM 1534 O O . ASN B 1 56 ? 2.505 -4.767 3.623 1.00 13.26 63 ASN B O 1
ATOM 1539 N N . LYS B 1 57 ? 0.990 -4.884 5.324 1.00 12.41 64 LYS B N 1
ATOM 1540 C CA . LYS B 1 57 ? 0.137 -3.762 4.857 1.00 11.67 64 LYS B CA 1
ATOM 1541 C C . LYS B 1 57 ? -0.181 -2.879 6.057 1.00 10.97 64 LYS B C 1
ATOM 1542 O O . LYS B 1 57 ? -0.816 -3.355 6.996 1.00 11.49 64 LYS B O 1
ATOM 1548 N N . SER B 1 58 ? 0.328 -1.651 6.041 1.00 10.18 65 SER B N 1
ATOM 1549 C CA . SER B 1 58 ? 0.218 -0.705 7.161 1.00 9.06 65 SER B CA 1
ATOM 1550 C C . SER B 1 58 ? -0.506 0.543 6.669 1.00 8.46 65 SER B C 1
ATOM 1551 O O . SER B 1 58 ? -0.247 1.007 5.531 1.00 8.19 65 SER B O 1
ATOM 1554 N N . TYR B 1 59 ? -1.291 1.119 7.579 1.00 8.16 66 TYR B N 1
ATOM 1555 C CA . TYR B 1 59 ? -1.962 2.414 7.352 1.00 8.35 66 TYR B CA 1
ATOM 1556 C C . TYR B 1 59 ? -1.727 3.307 8.568 1.00 7.53 66 TYR B C 1
ATOM 1557 O O . TYR B 1 59 ? -1.746 2.814 9.699 1.00 7.69 66 TYR B O 1
ATOM 1566 N N . PHE B 1 60 ? -1.405 4.571 8.350 1.00 7.23 67 PHE B N 1
ATOM 1567 C CA . PHE B 1 60 ? -1.315 5.556 9.441 1.00 7.45 67 PHE B CA 1
ATOM 1568 C C . PHE B 1 60 ? -1.707 6.909 8.881 1.00 7.32 67 PHE B C 1
ATOM 1569 O O . PHE B 1 60 ? -1.782 7.103 7.660 1.00 8.43 67 PHE B O 1
ATOM 1577 N N . GLU B 1 61 ? -2.016 7.845 9.761 1.00 7.37 68 GLU B N 1
ATOM 1578 C CA . GLU B 1 61 ? -2.549 9.152 9.335 1.00 7.71 68 GLU B CA 1
ATOM 1579 C C . GLU B 1 61 ? -1.840 10.282 10.046 1.00 8.10 68 GLU B C 1
ATOM 1580 O O . GLU B 1 61 ? -1.426 10.116 11.203 1.00 7.43 68 GLU B O 1
ATOM 1586 N N . PHE B 1 62 ? -1.836 11.456 9.413 1.00 8.07 69 PHE B N 1
ATOM 1587 C CA . PHE B 1 62 ? -1.493 12.705 10.113 1.00 8.14 69 PHE B CA 1
ATOM 1588 C C . PHE B 1 62 ? -2.570 13.729 9.796 1.00 8.65 69 PHE B C 1
ATOM 1589 O O . PHE B 1 62 ? -2.941 13.883 8.640 1.00 11.10 69 PHE B O 1
ATOM 1597 N N . LYS B 1 63 ? -2.965 14.487 10.803 1.00 8.17 70 LYS B N 1
ATOM 1598 C CA . LYS B 1 63 ? -3.837 15.647 10.587 1.00 8.90 70 LYS B CA 1
ATOM 1599 C C . LYS B 1 63 ? -2.953 16.890 10.536 1.00 8.28 70 LYS B C 1
ATOM 1600 O O . LYS B 1 63 ? -2.059 17.074 11.379 1.00 7.86 70 LYS B O 1
ATOM 1606 N N . ILE B 1 64 ? -3.194 17.723 9.545 1.00 7.75 71 ILE B N 1
ATOM 1607 C CA . ILE B 1 64 ? -2.423 18.965 9.342 1.00 8.54 71 ILE B CA 1
ATOM 1608 C C . ILE B 1 64 ? -3.056 20.048 10.212 1.00 9.50 71 ILE B C 1
ATOM 1609 O O . ILE B 1 64 ? -3.976 20.746 9.742 1.00 9.89 71 ILE B O 1
ATOM 1614 N N . GLN B 1 65 ? -2.626 20.163 11.457 1.00 10.13 72 GLN B N 1
ATOM 1615 C CA . GLN B 1 65 ? -3.217 21.139 12.407 1.00 11.91 72 GLN B CA 1
ATOM 1616 C C . GLN B 1 65 ? -2.824 22.549 12.009 1.00 12.17 72 GLN B C 1
ATOM 1617 O O . GLN B 1 65 ? -3.679 23.430 12.008 1.00 13.70 72 GLN B O 1
ATOM 1623 N N . SER B 1 66 ? -1.562 22.758 11.682 1.00 10.17 73 SER B N 1
ATOM 1624 C CA . SER B 1 66 ? -1.051 24.021 11.153 1.00 10.70 73 SER B CA 1
ATOM 1625 C C . SER B 1 66 ? -0.159 23.682 9.980 1.00 10.86 73 SER B C 1
ATOM 1626 O O . SER B 1 66 ? 0.709 22.837 10.115 1.00 9.65 73 SER B O 1
ATOM 1629 N N . THR B 1 67 ? -0.406 24.274 8.833 1.00 10.61 74 THR B N 1
ATOM 1630 C CA . THR B 1 67 ? 0.469 24.041 7.674 1.00 12.17 74 THR B CA 1
ATOM 1631 C C . THR B 1 67 ? 1.745 24.881 7.831 1.00 11.39 74 THR B C 1
ATOM 1632 O O . THR B 1 67 ? 1.989 25.598 8.848 1.00 12.20 74 THR B O 1
ATOM 1636 N N . GLY B 1 68 ? 2.617 24.725 6.854 1.00 11.09 75 GLY B N 1
ATOM 1637 C CA . GLY B 1 68 ? 3.940 25.333 6.819 1.00 11.05 75 GLY B CA 1
ATOM 1638 C C . GLY B 1 68 ? 4.806 24.431 5.970 1.00 11.17 75 GLY B C 1
ATOM 1639 O O . GLY B 1 68 ? 4.371 24.054 4.866 1.00 13.37 75 GLY B O 1
ATOM 1640 N N . ILE B 1 69 ? 5.950 24.039 6.489 1.00 9.51 76 ILE B N 1
ATOM 1641 C CA . ILE B 1 69 ? 6.833 23.066 5.802 1.00 9.14 76 ILE B CA 1
ATOM 1642 C C . ILE B 1 69 ? 6.666 21.744 6.549 1.00 7.83 76 ILE B C 1
ATOM 1643 O O . ILE B 1 69 ? 6.789 21.719 7.772 1.00 8.34 76 ILE B O 1
ATOM 1648 N N . TRP B 1 70 ? 6.345 20.684 5.843 1.00 6.78 77 TRP B N 1
ATOM 1649 C CA . TRP B 1 70 ? 6.114 19.394 6.522 1.00 6.45 77 TRP B CA 1
ATOM 1650 C C . TRP B 1 70 ? 6.109 18.293 5.488 1.00 6.25 77 TRP B C 1
ATOM 1651 O O . TRP B 1 70 ? 6.009 18.553 4.306 1.00 6.43 77 TRP B O 1
ATOM 1662 N N . GLY B 1 71 ? 6.234 17.069 5.962 1.00 6.55 78 GLY B N 1
ATOM 1663 C CA . GLY B 1 71 ? 6.083 15.921 5.080 1.00 6.60 78 GLY B CA 1
ATOM 1664 C C . GLY B 1 71 ? 5.994 14.642 5.878 1.00 6.45 78 GLY B C 1
ATOM 1665 O O . GLY B 1 71 ? 6.262 14.651 7.093 1.00 6.98 78 GLY B O 1
ATOM 1666 N N . ILE B 1 72 ? 5.555 13.590 5.199 1.00 6.41 79 ILE B N 1
ATOM 1667 C CA . ILE B 1 72 ? 5.131 12.337 5.862 1.00 6.80 79 ILE B CA 1
ATOM 1668 C C . ILE B 1 72 ? 5.573 11.195 4.976 1.00 6.31 79 ILE B C 1
ATOM 1669 O O . ILE B 1 72 ? 5.375 11.264 3.758 1.00 6.17 79 ILE B O 1
ATOM 1674 N N . GLY B 1 73 ? 6.022 10.124 5.568 1.00 5.98 80 GLY B N 1
ATOM 1675 C CA . GLY B 1 73 ? 6.286 8.916 4.767 1.00 5.80 80 GLY B CA 1
ATOM 1676 C C . GLY B 1 73 ? 6.939 7.849 5.576 1.00 5.95 80 GLY B C 1
ATOM 1677 O O . GLY B 1 73 ? 6.506 7.603 6.696 1.00 5.85 80 GLY B O 1
ATOM 1678 N N . VAL B 1 74 ? 7.991 7.265 5.026 1.00 6.57 81 VAL B N 1
ATOM 1679 C CA 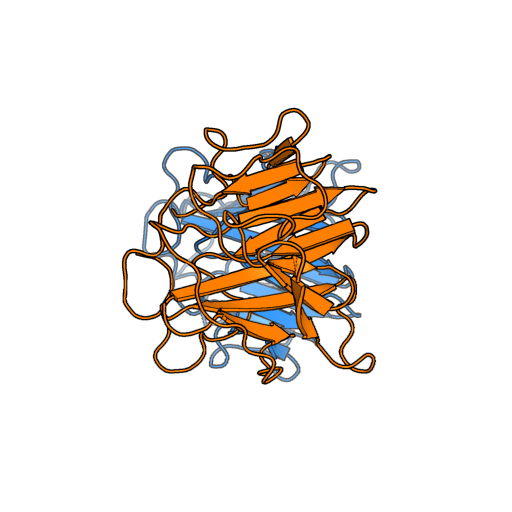. VAL B 1 74 ? 8.756 6.197 5.720 1.00 6.97 81 VAL B CA 1
ATOM 1680 C C . VAL B 1 74 ? 10.254 6.498 5.674 1.00 6.59 81 VAL B C 1
ATOM 1681 O O . VAL B 1 74 ? 10.732 7.156 4.727 1.00 6.60 81 VAL B O 1
ATOM 1685 N N . ALA B 1 75 ? 10.962 6.006 6.660 1.00 6.39 82 ALA B N 1
ATOM 1686 C CA . ALA B 1 75 ? 12.416 6.176 6.726 1.00 6.63 82 ALA B CA 1
ATOM 1687 C C . ALA B 1 75 ? 13.036 5.009 7.456 1.00 7.70 82 ALA B C 1
ATOM 1688 O O . ALA B 1 75 ? 12.397 4.385 8.304 1.00 8.06 82 ALA B O 1
ATOM 1690 N N . THR B 1 76 ? 14.329 4.868 7.267 1.00 8.03 83 THR B N 1
ATOM 1691 C CA . THR B 1 76 ? 15.110 3.926 8.089 1.00 8.90 83 THR B CA 1
ATOM 1692 C C . THR B 1 76 ? 15.721 4.662 9.266 1.00 9.57 83 THR B C 1
ATOM 1693 O O . THR B 1 76 ? 15.739 5.908 9.278 1.00 9.81 83 THR B O 1
ATOM 1697 N N . GLN B 1 77 ? 16.287 3.915 10.215 1.00 10.65 84 GLN B N 1
ATOM 1698 C CA . GLN B 1 77 ? 16.931 4.543 11.391 1.00 13.48 84 GLN B CA 1
ATOM 1699 C C . GLN B 1 77 ? 18.215 5.258 10.972 1.00 13.13 84 GLN B C 1
ATOM 1700 O O . GLN B 1 77 ? 18.734 5.974 11.842 1.00 13.77 84 GLN B O 1
ATOM 1706 N N . LYS B 1 78 ? 18.676 5.149 9.723 1.00 11.77 85 LYS B N 1
ATOM 1707 C CA . LYS B 1 78 ? 19.847 5.918 9.222 1.00 13.08 85 LYS B CA 1
ATOM 1708 C C . LYS B 1 78 ? 19.488 7.367 8.895 1.00 11.46 85 LYS B C 1
ATOM 1709 O O . LYS B 1 78 ? 20.411 8.187 8.673 1.00 12.59 85 LYS B O 1
ATOM 1715 N N . VAL B 1 79 ? 18.200 7.698 8.813 1.00 9.71 86 VAL B N 1
ATOM 1716 C CA . VAL B 1 79 ? 17.779 9.046 8.361 1.00 9.27 86 VAL B CA 1
ATOM 1717 C C . VAL B 1 79 ? 18.275 10.132 9.343 1.00 8.64 86 VAL B C 1
ATOM 1718 O O . VAL B 1 79 ? 18.315 9.941 10.590 1.00 9.19 86 VAL B O 1
ATOM 1722 N N . ASN B 1 80 ? 18.670 11.246 8.755 1.00 8.10 87 ASN B N 1
ATOM 1723 C CA . ASN B 1 80 ? 19.085 12.437 9.506 1.00 7.66 87 ASN B CA 1
ATOM 1724 C C . ASN B 1 80 ? 17.815 13.205 9.854 1.00 7.31 87 ASN B C 1
ATOM 1725 O O . ASN B 1 80 ? 17.197 13.758 8.916 1.00 7.69 87 ASN B O 1
ATOM 1730 N N . LEU B 1 81 ? 17.421 13.241 11.118 1.00 7.76 88 LEU B N 1
ATOM 1731 C CA . LEU B 1 81 ? 16.119 13.835 11.485 1.00 8.22 88 LEU B CA 1
ATOM 1732 C C . LEU B 1 81 ? 16.214 15.345 11.643 1.00 8.01 88 LEU B C 1
ATOM 1733 O O . LEU B 1 81 ? 15.213 15.984 12.044 1.00 9.35 88 LEU B O 1
ATOM 1738 N N . ASN B 1 82 ? 17.350 15.950 11.291 1.00 7.58 89 ASN B N 1
ATOM 1739 C CA . ASN B 1 82 ? 17.411 17.414 11.155 1.00 7.29 89 ASN B CA 1
ATOM 1740 C C . ASN B 1 82 ? 17.286 17.840 9.681 1.00 6.83 89 ASN B C 1
ATOM 1741 O O . ASN B 1 82 ? 17.344 19.047 9.424 1.00 7.79 89 ASN B O 1
ATOM 1746 N N . GLN B 1 83 ? 17.157 16.893 8.758 1.00 7.13 90 GLN B N 1
ATOM 1747 C CA . GLN B 1 83 ? 17.077 17.193 7.306 1.00 7.31 90 GLN B CA 1
ATOM 1748 C C . GLN B 1 83 ? 15.672 17.669 6.949 1.00 7.97 90 GLN B C 1
ATOM 1749 O O . GLN B 1 83 ? 14.687 16.915 7.184 1.00 8.62 90 GLN B O 1
ATOM 1755 N N . ILE B 1 84 ? 15.591 18.881 6.408 1.00 8.63 91 ILE B N 1
ATOM 1756 C CA . ILE B 1 84 ? 14.306 19.508 6.016 1.00 8.85 91 ILE B CA 1
ATOM 1757 C C . ILE B 1 84 ? 14.493 20.001 4.600 1.00 8.39 91 ILE B C 1
ATOM 1758 O O . ILE B 1 84 ? 15.343 20.888 4.378 1.00 8.93 91 ILE B O 1
ATOM 1763 N N . PRO B 1 85 ? 13.731 19.533 3.592 1.00 7.54 92 PRO B N 1
ATOM 1764 C CA . PRO B 1 85 ? 12.755 18.461 3.717 1.00 7.45 92 PRO B CA 1
ATOM 1765 C C . PRO B 1 85 ? 13.471 17.103 3.709 1.00 7.47 92 PRO B C 1
ATOM 1766 O O . PRO B 1 85 ? 14.633 17.038 3.322 1.00 7.41 92 PRO B O 1
ATOM 1770 N N . LEU B 1 86 ? 12.750 16.039 4.090 1.00 6.71 93 LEU B N 1
ATOM 1771 C CA . LEU B 1 86 ? 13.214 14.649 3.900 1.00 6.69 93 LEU B CA 1
ATOM 1772 C C . LEU B 1 86 ? 13.064 14.222 2.443 1.00 6.66 93 LEU B C 1
ATOM 1773 O O . LEU B 1 86 ? 12.639 15.029 1.589 1.00 7.54 93 LEU B O 1
ATOM 1778 N N . GLY B 1 87 ? 13.419 12.991 2.159 1.00 6.82 94 GLY B N 1
ATOM 1779 C CA . GLY B 1 87 ? 13.437 12.481 0.789 1.00 6.94 94 GLY B CA 1
ATOM 1780 C C . GLY B 1 87 ? 14.653 12.919 -0.004 1.00 7.22 94 GLY B C 1
ATOM 1781 O O . GLY B 1 87 ? 14.626 12.690 -1.230 1.00 7.42 94 GLY B O 1
ATOM 1782 N N . ARG B 1 88 ? 15.692 13.463 0.632 1.00 7.36 95 ARG B N 1
ATOM 1783 C CA . ARG B 1 88 ? 16.887 14.002 -0.106 1.00 8.05 95 ARG B CA 1
ATOM 1784 C C . ARG B 1 88 ? 17.939 12.903 -0.315 1.00 8.72 95 ARG B C 1
ATOM 1785 O O . ARG B 1 88 ? 18.920 13.151 -1.039 1.00 9.56 95 ARG B O 1
ATOM 1793 N N . ASP B 1 89 ? 17.763 11.745 0.276 1.00 8.19 96 ASP B N 1
ATOM 1794 C CA . ASP B 1 89 ? 18.799 10.678 0.174 1.00 8.44 96 ASP B CA 1
ATOM 1795 C C . ASP B 1 89 ? 18.125 9.324 0.256 1.00 9.31 96 ASP B C 1
ATOM 1796 O O . ASP B 1 89 ? 16.874 9.268 0.180 1.00 8.31 96 ASP B O 1
ATOM 1801 N N . MET B 1 90 ? 18.895 8.245 0.336 1.00 9.85 97 MET B N 1
ATOM 1802 C CA . MET B 1 90 ? 18.296 6.905 0.241 1.00 11.34 97 MET B CA 1
ATOM 1803 C C . MET B 1 90 ? 17.486 6.540 1.469 1.00 9.93 97 MET B C 1
ATOM 1804 O O . MET B 1 90 ? 16.810 5.493 1.410 1.00 10.28 97 MET B O 1
ATOM 1809 N N . HIS B 1 91 ? 17.576 7.290 2.545 1.00 8.54 98 HIS B N 1
ATOM 1810 C CA . HIS B 1 91 ? 17.115 6.831 3.872 1.00 9.00 98 HIS B CA 1
ATOM 1811 C C . HIS B 1 91 ? 15.635 7.191 4.107 1.00 8.70 98 HIS B C 1
ATOM 1812 O O . HIS B 1 91 ? 15.102 6.751 5.134 1.00 8.61 98 HIS B O 1
ATOM 1819 N N . SER B 1 92 ? 14.975 7.954 3.231 1.00 8.13 99 SER B N 1
ATOM 1820 C CA . SER B 1 92 ? 13.564 8.355 3.454 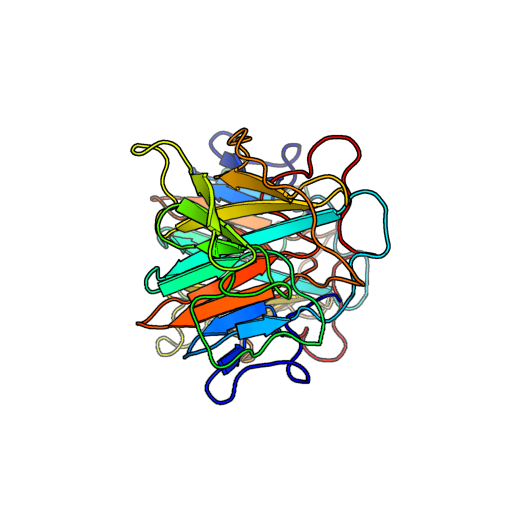1.00 7.82 99 SER B CA 1
ATOM 1821 C C . SER B 1 92 ? 12.843 8.522 2.116 1.00 7.81 99 SER B C 1
ATOM 1822 O O . SER B 1 92 ? 13.428 8.884 1.111 1.00 7.81 99 SER B O 1
ATOM 1825 N N . LEU B 1 93 ? 11.557 8.232 2.160 1.00 7.40 100 LEU B N 1
ATOM 1826 C CA . LEU B 1 93 ? 10.595 8.429 1.055 1.00 7.86 100 LEU B CA 1
ATOM 1827 C C . LEU B 1 93 ? 9.415 9.185 1.684 1.00 7.05 100 LEU B C 1
ATOM 1828 O O . LEU B 1 93 ? 8.780 8.624 2.581 1.00 6.55 100 LEU B O 1
ATOM 1833 N N . VAL B 1 94 ? 9.128 10.409 1.228 1.00 6.91 101 VAL B N 1
ATOM 1834 C CA . VAL B 1 94 ? 8.076 11.244 1.865 1.00 6.73 101 VAL B CA 1
ATOM 1835 C C . VAL B 1 94 ? 7.267 11.963 0.806 1.00 6.91 101 VAL B C 1
ATOM 1836 O O . VAL B 1 94 ? 7.810 12.283 -0.291 1.00 7.02 101 VAL B O 1
ATOM 1840 N N . MET B 1 95 ? 6.017 12.190 1.180 1.00 7.02 102 MET B N 1
ATOM 1841 C CA . MET B 1 95 ? 5.200 13.235 0.537 1.00 7.63 102 MET B CA 1
ATOM 1842 C C . MET B 1 95 ? 5.462 14.539 1.279 1.00 7.74 102 MET B C 1
ATOM 1843 O O . MET B 1 95 ? 5.252 14.632 2.495 1.00 8.24 102 MET B O 1
ATOM 1848 N N . ARG B 1 96 ? 5.948 15.533 0.562 1.00 7.50 103 ARG B N 1
ATOM 1849 C CA . ARG B 1 96 ? 6.149 16.887 1.096 1.00 7.56 103 ARG B CA 1
ATOM 1850 C C . ARG B 1 96 ? 4.853 17.709 1.081 1.00 8.29 103 ARG B C 1
ATOM 1851 O O . ARG B 1 96 ? 3.873 17.327 0.436 1.00 8.25 103 ARG B O 1
ATOM 1859 N N . ASN B 1 97 ? 4.863 18.856 1.731 1.00 7.88 104 ASN B N 1
ATOM 1860 C CA . ASN B 1 97 ? 3.643 19.683 1.865 1.00 9.08 104 ASN B CA 1
ATOM 1861 C C . ASN B 1 97 ? 3.140 20.198 0.509 1.00 9.91 104 ASN B C 1
ATOM 1862 O O . ASN B 1 97 ? 1.962 20.560 0.456 1.00 12.07 104 ASN B O 1
ATOM 1867 N N . ASP B 1 98 ? 3.967 20.234 -0.521 1.00 10.51 105 ASP B N 1
ATOM 1868 C CA . ASP B 1 98 ? 3.560 20.638 -1.908 1.00 12.11 105 ASP B CA 1
ATOM 1869 C C . ASP B 1 98 ? 2.963 19.441 -2.656 1.00 11.91 105 ASP B C 1
ATOM 1870 O O . ASP B 1 98 ? 2.682 19.579 -3.860 1.00 14.33 105 ASP B O 1
ATOM 1875 N N . GLY B 1 99 ? 2.851 18.290 -2.014 1.00 10.99 106 GLY B N 1
ATOM 1876 C CA . GLY B 1 99 ? 2.266 17.086 -2.625 1.00 10.11 106 GLY B CA 1
ATOM 1877 C C . GLY B 1 99 ? 3.280 16.283 -3.428 1.00 10.09 106 GLY B C 1
ATOM 1878 O O . GLY B 1 99 ? 2.877 15.275 -4.023 1.00 10.85 106 GLY B O 1
ATOM 1879 N N . ALA B 1 100 ? 4.543 16.700 -3.503 1.00 9.34 107 ALA B N 1
ATOM 1880 C CA . ALA B 1 100 ? 5.544 15.920 -4.257 1.00 9.09 107 ALA B CA 1
ATOM 1881 C C . ALA B 1 100 ? 6.114 14.788 -3.394 1.00 8.87 107 ALA B C 1
ATOM 1882 O O . ALA B 1 100 ? 6.384 14.999 -2.196 1.00 8.64 107 ALA B O 1
ATOM 1884 N N . LEU B 1 101 ? 6.279 13.604 -3.976 1.00 8.29 108 LEU B N 1
ATOM 1885 C CA . LEU B 1 101 ? 6.876 12.439 -3.293 1.00 8.51 108 LEU B CA 1
ATOM 1886 C C . LEU B 1 101 ? 8.346 12.354 -3.707 1.00 8.36 108 LEU B C 1
ATOM 1887 O O . LEU B 1 101 ? 8.631 12.358 -4.952 1.00 7.81 108 LEU B O 1
ATOM 1892 N N . TYR B 1 102 ? 9.239 12.342 -2.718 1.00 7.58 109 TYR B N 1
ATOM 1893 C CA . TYR B 1 102 ? 10.688 12.387 -2.954 1.00 8.44 109 TYR B CA 1
ATOM 1894 C C . TYR B 1 102 ? 11.372 11.241 -2.233 1.00 7.73 109 TYR B C 1
ATOM 1895 O O . TYR B 1 102 ? 11.050 10.905 -1.072 1.00 8.20 109 TYR B O 1
ATOM 1904 N N . HIS B 1 103 ? 12.335 10.667 -2.925 1.00 7.54 110 HIS B N 1
ATOM 1905 C CA . HIS B 1 103 ? 13.307 9.698 -2.361 1.00 7.88 110 HIS B CA 1
ATOM 1906 C C . HIS B 1 103 ? 14.636 9.888 -3.108 1.00 8.56 110 HIS B C 1
ATOM 1907 O O . HIS B 1 103 ? 14.616 10.091 -4.334 1.00 8.62 110 HIS B O 1
ATOM 1914 N N . ASN B 1 104 ? 15.744 9.867 -2.393 1.00 8.47 111 ASN B N 1
ATOM 1915 C CA . ASN B 1 104 ? 17.079 10.007 -3.028 1.00 9.99 111 ASN B CA 1
ATOM 1916 C C . ASN B 1 104 ? 17.161 11.292 -3.849 1.00 10.05 111 ASN B C 1
ATOM 1917 O O . ASN B 1 104 ? 17.902 11.335 -4.878 1.00 10.56 111 ASN B O 1
ATOM 1922 N N . ASN B 1 105 ? 16.472 12.330 -3.377 1.00 8.94 112 ASN B N 1
ATOM 1923 C CA . ASN B 1 105 ? 16.437 13.677 -4.010 1.00 9.59 112 ASN B CA 1
ATOM 1924 C C . ASN B 1 105 ? 15.812 13.643 -5.397 1.00 9.93 112 ASN B C 1
ATOM 1925 O O . ASN B 1 105 ? 16.036 14.595 -6.153 1.00 10.92 112 ASN B O 1
ATOM 1930 N N . GLU B 1 106 ? 15.042 12.621 -5.699 1.00 10.71 113 GLU B N 1
ATOM 1931 C CA . GLU B 1 106 ? 14.336 12.498 -6.999 1.00 12.23 113 GLU B CA 1
ATOM 1932 C C . GLU B 1 106 ? 12.838 12.583 -6.736 1.00 11.15 113 GLU B C 1
ATOM 1933 O O . GLU B 1 106 ? 12.342 11.976 -5.778 1.00 9.95 113 GLU B O 1
ATOM 1939 N N . GLU B 1 107 ? 12.149 13.311 -7.590 1.00 11.33 114 GLU B N 1
ATOM 1940 C CA . GLU B 1 107 ? 10.680 13.375 -7.529 1.00 11.81 114 GLU B CA 1
ATOM 1941 C C . GLU B 1 107 ? 10.146 12.070 -8.107 1.00 11.66 114 GLU B C 1
ATOM 1942 O O . GLU B 1 107 ? 10.433 11.782 -9.266 1.00 13.73 114 GLU B O 1
ATOM 1948 N N . LYS B 1 108 ? 9.484 11.262 -7.311 1.00 10.99 115 LYS B N 1
ATOM 1949 C CA . LYS B 1 108 ? 8.952 9.943 -7.704 1.00 11.59 115 LYS B CA 1
ATOM 1950 C C . LYS B 1 108 ? 7.519 10.072 -8.215 1.00 12.83 115 LYS B C 1
ATOM 1951 O O . LYS B 1 108 ? 7.103 9.246 -9.045 1.00 13.71 115 LYS B O 1
ATOM 1957 N N . ASN B 1 109 ? 6.763 11.021 -7.669 1.00 12.14 116 ASN B N 1
ATOM 1958 C CA . ASN B 1 109 ? 5.334 11.201 -8.026 1.00 11.60 116 ASN B CA 1
ATOM 1959 C C . ASN B 1 109 ? 4.926 12.547 -7.423 1.00 10.84 116 ASN B C 1
ATOM 1960 O O . ASN B 1 109 ? 5.718 13.165 -6.700 1.00 9.10 116 ASN B O 1
ATOM 1965 N N . ARG B 1 110 ? 3.751 13.020 -7.774 1.00 11.04 117 ARG B N 1
ATOM 1966 C CA . ARG B 1 110 ? 3.242 14.270 -7.205 1.00 12.14 117 ARG B CA 1
ATOM 1967 C C . ARG B 1 110 ? 1.723 14.263 -7.246 1.00 11.41 117 ARG B C 1
ATOM 1968 O O . ARG B 1 110 ? 1.159 13.905 -8.329 1.00 12.22 117 ARG B O 1
ATOM 1976 N N . LEU B 1 111 ? 1.100 14.657 -6.147 1.00 9.56 118 LEU B N 1
ATOM 1977 C CA . LEU B 1 111 ? -0.349 14.948 -6.134 1.00 9.62 118 LEU B CA 1
ATOM 1978 C C . LEU B 1 111 ? -0.584 16.062 -7.129 1.00 9.14 118 LEU B C 1
ATOM 1979 O O . LEU B 1 111 ? 0.173 17.020 -7.223 1.00 9.72 118 LEU B O 1
ATOM 1984 N N . PRO B 1 112 ? -1.691 15.998 -7.878 1.00 9.66 119 PRO B N 1
ATOM 1985 C CA . PRO B 1 112 ? -2.047 17.120 -8.732 1.00 9.46 119 PRO B CA 1
ATOM 1986 C C . PRO B 1 112 ? -2.343 18.361 -7.901 1.00 9.24 119 PRO B C 1
ATOM 1987 O O . PRO B 1 112 ? -2.757 18.244 -6.734 1.00 8.59 119 PRO B O 1
ATOM 1991 N N . ALA B 1 113 ? -2.120 19.517 -8.488 1.00 9.13 120 ALA B N 1
ATOM 1992 C CA . ALA B 1 113 ? -2.263 20.805 -7.782 1.00 9.22 120 ALA B CA 1
ATOM 1993 C C . ALA B 1 113 ? -3.677 20.942 -7.225 1.00 8.88 120 ALA B C 1
ATOM 1994 O O . ALA B 1 113 ? -3.821 21.536 -6.200 1.00 9.58 120 ALA B O 1
ATOM 1996 N N . ASN B 1 114 ? -4.672 20.380 -7.903 1.00 8.52 121 ASN B N 1
ATOM 1997 C CA . ASN B 1 114 ? -6.082 20.487 -7.448 1.00 9.63 121 ASN B CA 1
ATOM 1998 C C . ASN B 1 114 ? -6.224 19.809 -6.084 1.00 10.81 121 ASN B C 1
ATOM 1999 O O . ASN B 1 114 ? -7.279 19.993 -5.451 1.00 12.37 121 ASN B O 1
ATOM 2004 N N . SER B 1 115 ? -5.313 18.912 -5.718 1.00 10.23 122 SER B N 1
ATOM 2005 C CA . SER B 1 115 ? -5.385 18.117 -4.472 1.00 11.04 122 SER B CA 1
ATOM 2006 C C . SER B 1 115 ? -4.239 18.498 -3.542 1.00 11.61 122 SER B C 1
ATOM 2007 O O . SER B 1 115 ? -3.924 17.639 -2.673 1.00 13.81 122 SER B O 1
ATOM 2010 N N . LEU B 1 116 ? -3.691 19.703 -3.650 1.00 11.39 123 LEU B N 1
ATOM 2011 C CA . LEU B 1 116 ? -2.643 20.226 -2.726 1.00 13.89 123 LEU B CA 1
ATOM 2012 C C . LEU B 1 116 ? -3.188 20.052 -1.309 1.00 13.29 123 LEU B C 1
ATOM 2013 O O . LEU B 1 116 ? -4.302 20.478 -0.996 1.00 12.80 123 LEU B O 1
ATOM 2018 N N . PRO B 1 117 ? -2.426 19.456 -0.381 1.00 12.92 124 PRO B N 1
ATOM 2019 C CA . PRO B 1 117 ? -2.905 19.346 0.994 1.00 12.45 124 PRO B CA 1
ATOM 2020 C C . PRO B 1 117 ? -3.084 20.732 1.616 1.00 13.16 124 PRO B C 1
ATOM 2021 O O . PRO B 1 117 ? -2.296 21.633 1.361 1.00 14.45 124 PRO B O 1
ATOM 2025 N N . GLN B 1 118 ? -4.133 20.877 2.412 1.00 11.62 125 GLN B N 1
ATOM 2026 C CA . GLN B 1 118 ? -4.463 22.129 3.096 1.00 12.83 125 GLN B CA 1
ATOM 2027 C C . GLN B 1 118 ? -4.499 21.886 4.597 1.00 12.44 125 GLN B C 1
ATOM 2028 O O . GLN B 1 118 ? -4.768 20.747 5.042 1.00 11.67 125 GLN B O 1
ATOM 2034 N N . GLU B 1 119 ? -4.326 22.959 5.345 1.00 13.38 126 GLU B N 1
ATOM 2035 C CA . GLU B 1 119 ? -4.560 22.945 6.784 1.00 13.72 126 GLU B CA 1
ATOM 2036 C C . GLU B 1 119 ? -5.934 22.360 7.052 1.00 12.80 126 GLU B C 1
ATOM 2037 O O . GLU B 1 119 ? -6.915 22.767 6.369 1.00 13.13 126 GLU B O 1
ATOM 2043 N N . GLY B 1 120 ? -6.023 21.413 7.988 1.00 12.18 127 GLY B N 1
ATOM 2044 C CA . GLY B 1 120 ? -7.259 20.762 8.414 1.00 12.01 127 GLY B CA 1
ATOM 2045 C C . GLY B 1 120 ? -7.430 19.405 7.744 1.00 10.71 127 GLY B C 1
ATOM 2046 O O . GLY B 1 120 ? -8.252 18.613 8.155 1.00 13.15 127 GLY B O 1
ATOM 2047 N N . ASP B 1 121 ? -6.644 19.133 6.715 1.00 9.58 128 ASP B N 1
ATOM 2048 C CA . ASP B 1 121 ? -6.766 17.844 6.005 1.00 8.65 128 ASP B CA 1
ATOM 2049 C C . ASP B 1 121 ? -6.210 16.715 6.865 1.00 8.37 128 ASP B C 1
ATOM 2050 O O . ASP B 1 121 ? -5.266 16.934 7.672 1.00 7.77 128 ASP B O 1
ATOM 2055 N N . VAL B 1 122 ? -6.712 15.528 6.614 1.00 7.44 129 VAL B N 1
ATOM 2056 C CA . VAL B 1 122 ? -6.090 14.273 7.131 1.00 7.89 129 VAL B CA 1
ATOM 2057 C C . VAL B 1 122 ? -5.402 13.592 5.968 1.00 8.16 129 VAL B C 1
ATOM 2058 O O . VAL B 1 122 ? -6.075 13.288 4.991 1.00 9.57 129 VAL B O 1
ATOM 2062 N N . VAL B 1 123 ? -4.120 13.352 6.133 1.00 7.70 130 VAL B N 1
ATOM 2063 C CA . VAL B 1 123 ? -3.310 12.643 5.121 1.00 8.12 130 VAL B CA 1
ATOM 2064 C C . VAL B 1 123 ? -3.141 11.218 5.594 1.00 7.73 130 VAL B C 1
ATOM 2065 O O . VAL B 1 123 ? -2.573 11.005 6.690 1.00 9.53 130 VAL B O 1
ATOM 2069 N N . GLY B 1 124 ? -3.596 10.277 4.790 1.00 8.22 131 GLY B N 1
ATOM 2070 C CA . GLY B 1 124 ? -3.457 8.854 5.098 1.00 8.07 131 GLY B CA 1
ATOM 2071 C C . GLY B 1 124 ? -2.314 8.291 4.294 1.00 8.27 131 GLY B C 1
ATOM 2072 O O . GLY B 1 124 ? -2.131 8.724 3.149 1.00 9.20 131 GLY B O 1
ATOM 2073 N N . ILE B 1 125 ? -1.532 7.401 4.870 1.00 7.84 132 ILE B N 1
ATOM 2074 C CA . ILE B 1 125 ? -0.421 6.754 4.153 1.00 8.54 132 ILE B CA 1
ATOM 2075 C C . ILE B 1 125 ? -0.653 5.263 4.195 1.00 8.35 132 ILE B C 1
ATOM 2076 O O . ILE B 1 125 ? -0.846 4.750 5.262 1.00 7.95 132 ILE B O 1
ATOM 2081 N N . THR B 1 126 ? -0.565 4.594 3.050 1.00 8.42 133 THR B N 1
ATOM 2082 C CA . THR B 1 126 ? -0.442 3.121 3.065 1.00 8.73 133 THR B CA 1
ATOM 2083 C C . THR B 1 126 ? 0.952 2.731 2.616 1.00 8.11 133 THR B C 1
ATOM 2084 O O . THR B 1 126 ? 1.554 3.379 1.748 1.00 8.42 133 THR B O 1
ATOM 2088 N N . TYR B 1 127 ? 1.421 1.610 3.142 1.00 8.26 134 TYR B N 1
ATOM 2089 C CA . TYR B 1 127 ? 2.728 1.090 2.753 1.00 8.71 134 TYR B CA 1
ATOM 2090 C C . TYR B 1 127 ? 2.669 -0.421 2.803 1.00 9.04 134 TYR B C 1
ATOM 2091 O O . TYR B 1 127 ? 2.290 -0.978 3.848 1.00 10.47 134 TYR B O 1
ATOM 2100 N N . ASP B 1 128 ? 3.048 -1.049 1.688 1.00 9.81 135 ASP B N 1
ATOM 2101 C CA . ASP B 1 128 ? 3.004 -2.528 1.614 1.00 11.38 135 ASP B CA 1
ATOM 2102 C C . ASP B 1 128 ? 4.370 -3.039 1.149 1.00 11.64 135 ASP B C 1
ATOM 2103 O O . ASP B 1 128 ? 4.401 -4.156 0.656 1.00 12.10 135 ASP B O 1
ATOM 2108 N N . HIS B 1 129 ? 5.423 -2.240 1.260 1.00 11.54 136 HIS B N 1
ATOM 2109 C CA . HIS B 1 129 ? 6.827 -2.596 0.889 1.00 12.79 136 HIS B CA 1
ATOM 2110 C C . HIS B 1 129 ? 7.014 -2.570 -0.626 1.00 14.69 136 HIS B C 1
ATOM 2111 O O . HIS B 1 129 ? 8.111 -2.212 -1.082 1.00 21.30 136 HIS B O 1
ATOM 2118 N N . VAL B 1 130 ? 5.959 -2.683 -1.396 1.00 12.82 137 VAL B N 1
ATOM 2119 C CA . VAL B 1 130 ? 6.045 -2.483 -2.853 1.00 13.88 137 VAL B CA 1
ATOM 2120 C C . VAL B 1 130 ? 5.839 -1.002 -3.148 1.00 13.29 137 VAL B C 1
ATOM 2121 O O . VAL B 1 130 ? 6.579 -0.453 -3.974 1.00 12.14 137 VAL B O 1
ATOM 2125 N N . GLU B 1 131 ? 4.848 -0.363 -2.527 1.00 13.37 138 GLU B N 1
ATOM 2126 C CA . GLU B 1 131 ? 4.650 1.076 -2.796 1.00 14.35 138 GLU B CA 1
ATOM 2127 C C . GLU B 1 131 ? 4.075 1.781 -1.577 1.00 11.81 138 GLU B C 1
ATOM 2128 O O . GLU B 1 131 ? 3.466 1.148 -0.698 1.00 11.43 138 GLU B O 1
ATOM 2134 N N . LEU B 1 132 ? 4.354 3.054 -1.554 1.00 11.39 139 LEU B N 1
ATOM 2135 C CA . LEU B 1 132 ? 3.688 4.015 -0.651 1.00 11.10 139 LEU B CA 1
ATOM 2136 C C . LEU B 1 132 ? 2.585 4.714 -1.439 1.00 11.50 139 LEU B C 1
ATOM 2137 O O . LEU B 1 132 ? 2.811 5.146 -2.540 1.00 12.59 139 LEU B O 1
ATOM 2142 N N . ASN B 1 133 ? 1.409 4.834 -0.844 1.00 11.18 140 ASN B N 1
ATOM 2143 C CA . ASN B 1 133 ? 0.299 5.560 -1.480 1.00 10.92 140 ASN B CA 1
ATOM 2144 C C . ASN B 1 133 ? -0.225 6.584 -0.486 1.00 9.13 140 ASN B C 1
ATOM 2145 O O . ASN B 1 133 ? -0.097 6.393 0.744 1.00 8.36 140 ASN B O 1
ATOM 2150 N N . VAL B 1 134 ? -0.784 7.640 -1.046 1.00 8.33 141 VAL B N 1
ATOM 2151 C CA . VAL B 1 134 ? -1.316 8.778 -0.279 1.00 8.54 141 VAL B CA 1
ATOM 2152 C C . VAL B 1 134 ? -2.820 8.814 -0.425 1.00 8.37 141 VAL B C 1
ATOM 2153 O O . VAL B 1 134 ? -3.344 8.756 -1.567 1.00 8.26 141 VAL B O 1
ATOM 2157 N N . TYR B 1 135 ? -3.492 9.051 0.697 1.00 8.48 142 TYR B N 1
ATOM 2158 C CA . TYR B 1 135 ? -4.935 9.295 0.744 1.00 9.46 142 TYR B CA 1
ATOM 2159 C C . TYR B 1 135 ? -5.136 10.659 1.359 1.00 9.88 142 TYR B C 1
ATOM 2160 O O . TYR B 1 135 ? -4.394 11.023 2.303 1.00 10.81 142 TYR B O 1
ATOM 2169 N N . LEU B 1 136 ? -6.068 11.419 0.829 1.00 9.62 143 LEU B N 1
ATOM 2170 C CA . LEU B 1 136 ? -6.394 12.749 1.382 1.00 10.13 143 LEU B CA 1
ATOM 2171 C C . LEU B 1 136 ? -7.848 12.711 1.784 1.00 9.72 143 LEU B C 1
ATOM 2172 O O . LEU B 1 136 ? -8.720 12.517 0.918 1.00 10.49 143 LEU B O 1
ATOM 2177 N N . ASN B 1 137 ? -8.099 12.884 3.068 1.00 9.69 144 ASN B N 1
ATOM 2178 C CA . ASN B 1 137 ? -9.478 12.830 3.626 1.00 9.98 144 ASN B CA 1
ATOM 2179 C C . ASN B 1 137 ? -10.208 11.605 3.101 1.00 10.17 144 ASN B C 1
ATOM 2180 O O . ASN B 1 137 ? -11.397 11.736 2.689 1.00 11.39 144 ASN B O 1
ATOM 2185 N N . GLY B 1 138 ? -9.511 10.474 3.119 1.00 11.07 145 GLY B N 1
ATOM 2186 C CA . GLY B 1 138 ? -10.089 9.156 2.869 1.00 11.76 145 GLY B CA 1
ATOM 2187 C C . GLY B 1 138 ? -10.050 8.775 1.400 1.00 13.26 145 GLY B C 1
ATOM 2188 O O . GLY B 1 138 ? -10.514 7.646 1.113 1.00 15.42 145 GLY B O 1
ATOM 2189 N N . LYS B 1 139 ? -9.661 9.674 0.510 1.00 12.30 146 LYS B N 1
ATOM 2190 C CA . LYS B 1 139 ? -9.671 9.426 -0.970 1.00 14.06 146 LYS B CA 1
ATOM 2191 C C . LYS B 1 139 ? -8.269 9.050 -1.453 1.00 13.38 146 LYS B C 1
ATOM 2192 O O . LYS B 1 139 ? -7.302 9.801 -1.202 1.00 11.41 146 LYS B O 1
ATOM 2198 N N . ASN B 1 140 ? -8.164 7.954 -2.214 1.00 14.38 147 ASN B N 1
ATOM 2199 C CA . ASN B 1 140 ? -6.871 7.530 -2.783 1.00 14.73 147 ASN B CA 1
ATOM 2200 C C . ASN B 1 140 ? -6.450 8.564 -3.813 1.00 13.67 147 ASN B C 1
ATOM 2201 O O . ASN B 1 140 ? -7.223 8.901 -4.751 1.00 14.12 147 ASN B O 1
ATOM 2206 N N . MET B 1 141 ? -5.260 9.124 -3.680 1.00 12.43 148 MET B N 1
ATOM 2207 C CA . MET B 1 141 ? -4.729 10.067 -4.673 1.00 12.52 148 MET B CA 1
ATOM 2208 C C . MET B 1 141 ? -4.157 9.311 -5.895 1.00 12.23 148 MET B C 1
ATOM 2209 O O . MET B 1 141 ? -3.871 9.973 -6.887 1.00 14.81 148 MET B O 1
ATOM 2214 N N . HIS B 1 142 ? -3.936 8.021 -5.792 1.00 12.98 149 HIS B N 1
ATOM 2215 C CA . HIS B 1 142 ? -3.361 7.174 -6.878 1.00 14.21 149 HIS B CA 1
ATOM 2216 C C . HIS B 1 142 ? -2.045 7.794 -7.334 1.00 14.39 149 HIS B C 1
ATOM 2217 O O . HIS B 1 142 ? -1.826 7.946 -8.527 1.00 14.78 149 HIS B O 1
ATOM 2224 N N . CYS B 1 143 ? -1.179 8.164 -6.385 1.00 13.77 150 CYS B N 1
ATOM 2225 C CA . CYS B 1 143 ? 0.147 8.759 -6.693 1.00 15.33 150 CYS B CA 1
ATOM 2226 C C . CYS B 1 143 ? 1.219 7.923 -6.014 1.00 13.24 150 CYS B C 1
ATOM 2227 O O . CYS B 1 143 ? 2.040 8.446 -5.264 1.00 15.98 150 CYS B O 1
ATOM 2230 N N . PRO B 1 144 ? 1.308 6.617 -6.327 1.00 11.36 151 PRO B N 1
ATOM 2231 C CA . PRO B 1 144 ? 2.252 5.767 -5.621 1.00 11.29 151 PRO B CA 1
ATOM 2232 C C . PRO B 1 144 ? 3.718 6.052 -5.923 1.00 11.66 151 PRO B C 1
ATOM 2233 O O . PRO B 1 144 ? 4.098 6.543 -7.020 1.00 11.65 151 PRO B O 1
ATOM 2237 N N . ALA B 1 145 ? 4.548 5.691 -4.962 1.00 11.67 152 ALA B N 1
ATOM 2238 C CA . ALA B 1 145 ? 6.012 5.716 -5.129 1.00 12.01 152 ALA B CA 1
ATOM 2239 C C . ALA B 1 145 ? 6.535 4.366 -4.655 1.00 13.64 152 ALA B C 1
ATOM 2240 O O . ALA B 1 145 ? 5.976 3.794 -3.745 1.00 13.61 152 ALA B O 1
ATOM 2242 N N . SER B 1 146 ? 7.527 3.825 -5.355 1.00 15.52 153 SER B N 1
ATOM 2243 C CA . SER B 1 146 ? 8.119 2.512 -5.011 1.00 15.35 153 SER B CA 1
ATOM 2244 C C . SER B 1 146 ? 8.658 2.563 -3.585 1.00 15.74 153 SER B C 1
ATOM 2245 O O . SER B 1 146 ? 9.180 3.623 -3.199 1.00 16.98 153 SER B O 1
ATOM 2248 N N . GLY B 1 147 ? 8.529 1.456 -2.850 1.00 17.10 154 GLY B N 1
ATOM 2249 C CA . GLY B 1 147 ? 9.110 1.291 -1.510 1.00 16.73 154 GLY B CA 1
ATOM 2250 C C . GLY B 1 147 ? 10.622 1.371 -1.567 1.00 17.49 154 GLY B C 1
ATOM 2251 O O . GLY B 1 147 ? 11.231 1.170 -2.664 1.00 17.97 154 GLY B O 1
ATOM 2252 N N . ILE B 1 148 ? 11.234 1.653 -0.428 1.00 16.11 155 ILE B N 1
ATOM 2253 C CA . ILE B 1 148 ? 12.703 1.882 -0.323 1.00 17.37 155 ILE B CA 1
ATOM 2254 C C . ILE B 1 148 ? 13.332 0.679 0.346 1.00 15.37 155 ILE B C 1
ATOM 2255 O O . ILE B 1 148 ? 12.597 -0.159 0.884 1.00 16.85 155 ILE B O 1
ATOM 2260 N N . ARG B 1 149 ? 14.665 0.660 0.391 1.00 14.77 156 ARG B N 1
ATOM 2261 C CA . ARG B 1 149 ? 15.378 -0.461 1.039 1.00 16.17 156 ARG B CA 1
ATOM 2262 C C . ARG B 1 149 ? 15.497 -0.220 2.531 1.00 14.55 156 ARG B C 1
ATOM 2263 O O . ARG B 1 149 ? 15.494 0.934 3.003 1.00 14.51 156 ARG B O 1
ATOM 2271 N N . GLY B 1 150 ? 15.632 -1.316 3.267 1.00 12.17 157 GLY B N 1
ATOM 2272 C CA . GLY B 1 150 ? 15.966 -1.273 4.678 1.00 11.24 157 GLY B CA 1
ATOM 2273 C C . GLY B 1 150 ? 14.738 -1.402 5.558 1.00 10.48 157 GLY B C 1
ATOM 2274 O O . GLY B 1 150 ? 13.620 -1.574 5.048 1.00 12.26 157 GLY B O 1
ATOM 2275 N N . THR B 1 151 ? 14.962 -1.439 6.853 1.00 9.66 158 THR B N 1
ATOM 2276 C CA . THR B 1 151 ? 13.907 -1.598 7.889 1.00 10.52 158 THR B CA 1
ATOM 2277 C C . THR B 1 151 ? 13.266 -0.220 8.066 1.00 9.86 158 THR B C 1
ATOM 2278 O O . THR B 1 151 ? 13.988 0.682 8.465 1.00 10.38 158 THR B O 1
ATOM 2282 N N . VAL B 1 152 ? 11.989 -0.089 7.737 1.00 9.78 159 VAL B N 1
ATOM 2283 C CA . VAL B 1 152 ? 11.417 1.278 7.682 1.00 9.01 159 VAL B CA 1
ATOM 2284 C C . VAL B 1 152 ? 10.417 1.479 8.802 1.00 8.61 159 VAL B C 1
ATOM 2285 O O . VAL B 1 152 ? 9.827 0.513 9.354 1.00 8.18 159 VAL B O 1
ATOM 2289 N N . TYR B 1 153 ? 10.301 2.750 9.150 1.00 8.08 160 TYR B N 1
ATOM 2290 C CA . TYR B 1 153 ? 9.396 3.287 10.176 1.00 8.29 160 TYR B CA 1
ATOM 2291 C C . TYR B 1 153 ? 8.612 4.429 9.571 1.00 7.76 160 TYR B C 1
ATOM 2292 O O . TYR B 1 153 ? 9.121 5.143 8.682 1.00 7.62 160 TYR B O 1
ATOM 2301 N N . PRO B 1 154 ? 7.405 4.696 10.080 1.00 6.97 161 PRO B N 1
ATOM 2302 C CA . PRO B 1 154 ? 6.765 5.967 9.767 1.00 6.88 161 PRO B CA 1
ATOM 2303 C C . PRO B 1 154 ? 7.701 7.110 10.159 1.00 6.47 161 PRO B C 1
ATOM 2304 O O . PRO B 1 154 ? 8.362 7.075 11.159 1.00 6.33 161 PRO B O 1
ATOM 2308 N N . VAL B 1 155 ? 7.669 8.156 9.353 1.00 6.20 162 VAL B N 1
ATOM 2309 C CA . VAL B 1 155 ? 8.446 9.387 9.610 1.00 5.83 162 VAL B CA 1
ATOM 2310 C C . VAL B 1 155 ? 7.552 10.589 9.295 1.00 5.68 162 VAL B C 1
ATOM 2311 O O . VAL B 1 155 ? 6.696 10.571 8.382 1.00 5.69 162 VAL B O 1
ATOM 2315 N N . VAL B 1 156 ? 7.831 11.639 10.032 1.00 5.76 163 VAL B N 1
ATOM 2316 C CA . VAL B 1 156 ? 7.167 12.949 9.825 1.00 5.85 163 VAL B CA 1
ATOM 2317 C C . VAL B 1 156 ? 8.198 14.043 10.079 1.00 6.27 163 VAL B C 1
ATOM 2318 O O . VAL B 1 156 ? 9.085 13.865 10.936 1.00 6.33 163 VAL B O 1
ATOM 2322 N N . TYR B 1 157 ? 8.104 15.162 9.367 1.00 5.83 164 TYR B N 1
ATOM 2323 C CA . TYR B 1 157 ? 8.935 16.348 9.684 1.00 5.91 164 TYR B CA 1
ATOM 2324 C C . TYR B 1 157 ? 8.089 17.602 9.589 1.00 6.49 164 TYR B C 1
ATOM 2325 O O . TYR B 1 157 ? 7.057 17.623 8.882 1.00 5.57 164 TYR B O 1
ATOM 2334 N N . VAL B 1 158 ? 8.537 18.623 10.312 1.00 6.56 165 VAL B N 1
ATOM 2335 C CA . VAL B 1 158 ? 7.864 19.935 10.344 1.00 7.36 165 VAL B CA 1
ATOM 2336 C C . VAL B 1 158 ? 8.937 21.019 10.370 1.00 8.06 165 VAL B C 1
ATOM 2337 O O . VAL B 1 158 ? 10.057 20.782 10.881 1.00 7.92 165 VAL B O 1
ATOM 2341 N N . ASP B 1 159 ? 8.514 22.204 9.938 1.00 8.70 166 ASP B N 1
ATOM 2342 C CA . ASP B 1 159 ? 9.291 23.451 10.099 1.00 10.39 166 ASP B CA 1
ATOM 2343 C C . ASP B 1 159 ? 8.332 24.594 9.800 1.00 11.65 166 ASP B C 1
ATOM 2344 O O . ASP B 1 159 ? 7.205 24.355 9.353 1.00 10.34 166 ASP B O 1
ATOM 2349 N N . ASP B 1 160 ? 8.795 25.823 10.008 1.00 13.08 167 ASP B N 1
ATOM 2350 C CA . ASP B 1 160 ? 8.055 27.037 9.580 1.00 15.09 167 ASP B CA 1
ATOM 2351 C C . ASP B 1 160 ? 6.641 27.031 10.169 1.00 15.10 167 ASP B C 1
ATOM 2352 O O . ASP B 1 160 ? 5.706 27.336 9.406 1.00 15.99 167 ASP B O 1
ATOM 2357 N N . SER B 1 161 ? 6.497 26.685 11.444 1.00 14.58 168 SER B N 1
ATOM 2358 C CA . SER B 1 161 ? 5.236 26.759 12.221 1.00 15.36 168 SER B CA 1
ATOM 2359 C C . SER B 1 161 ? 4.238 25.654 11.886 1.00 13.52 168 SER B C 1
ATOM 2360 O O . SER B 1 161 ? 3.118 25.728 12.363 1.00 12.79 168 SER B O 1
ATOM 2363 N N . ALA B 1 162 ? 4.627 24.634 11.124 1.00 10.47 169 ALA B N 1
ATOM 2364 C CA . ALA B 1 162 ? 3.739 23.470 10.906 1.00 9.53 169 ALA B CA 1
ATOM 2365 C C . ALA B 1 162 ? 3.562 22.695 12.221 1.00 8.68 169 ALA B C 1
ATOM 2366 O O . ALA B 1 162 ? 4.493 22.581 13.012 1.00 8.38 169 ALA B O 1
ATOM 2368 N N . ILE B 1 163 ? 2.368 22.167 12.415 1.00 8.33 170 ILE B N 1
ATOM 2369 C CA . ILE B 1 163 ? 1.985 21.309 13.552 1.00 8.55 170 ILE B CA 1
ATOM 2370 C C . ILE B 1 163 ? 1.210 20.139 12.956 1.00 8.06 170 ILE B C 1
ATOM 2371 O O . ILE B 1 163 ? 0.156 20.370 12.312 1.00 7.91 170 ILE B O 1
ATOM 2376 N N . LEU B 1 164 ? 1.698 18.927 13.189 1.00 7.66 171 LEU B N 1
ATOM 2377 C CA . LEU B 1 164 ? 1.036 17.708 12.686 1.00 7.21 171 LEU B CA 1
ATOM 2378 C C . LEU B 1 164 ? 0.686 16.821 13.869 1.00 7.52 171 LEU B C 1
ATOM 2379 O O . LEU B 1 164 ? 1.502 16.695 14.804 1.00 7.83 171 LEU B O 1
ATOM 2384 N N . ASP B 1 165 ? -0.484 16.188 13.797 1.00 7.53 172 ASP B N 1
ATOM 2385 C CA . ASP B 1 165 ? -0.983 15.259 14.824 1.00 9.05 172 ASP B CA 1
ATOM 2386 C C . ASP B 1 165 ? -1.087 13.884 14.180 1.00 8.85 172 ASP B C 1
ATOM 2387 O O . ASP B 1 165 ? -1.625 13.803 13.102 1.00 11.27 172 ASP B O 1
ATOM 2392 N N . CYS B 1 166 ? -0.565 12.860 14.830 1.00 8.98 173 CYS B N 1
ATOM 2393 C CA . CYS B 1 166 ? -0.583 11.488 14.307 1.00 9.36 173 CYS B CA 1
ATOM 2394 C C . CYS B 1 166 ? -1.850 10.761 14.758 1.00 10.07 173 CYS B C 1
ATOM 2395 O O . CYS B 1 166 ? -2.323 10.978 15.868 1.00 10.96 173 CYS B O 1
ATOM 2398 N N . GLN B 1 167 ? -2.319 9.847 13.908 1.00 10.07 174 GLN B N 1
ATOM 2399 C CA . GLN B 1 167 ? -3.300 8.803 14.253 1.00 10.10 174 GLN B CA 1
ATOM 2400 C C . GLN B 1 167 ? -2.667 7.473 13.835 1.00 9.06 174 GLN B C 1
ATOM 2401 O O . GLN B 1 167 ? -2.539 7.209 12.631 1.00 8.30 174 GLN B O 1
ATOM 2407 N N . PHE B 1 168 ? -2.254 6.668 14.812 1.00 8.96 175 PHE B N 1
ATOM 2408 C CA . PHE B 1 168 ? -1.712 5.324 14.540 1.00 9.15 175 PHE B CA 1
ATOM 2409 C C . PHE B 1 168 ? -2.742 4.248 14.822 1.00 9.11 175 PHE B C 1
ATOM 2410 O O . PHE B 1 168 ? -2.474 3.106 14.463 1.00 9.38 175 PHE B O 1
ATOM 2418 N N . SER B 1 169 ? -3.870 4.573 15.433 1.00 9.49 176 SER B N 1
ATOM 2419 C CA . SER B 1 169 ? -4.866 3.519 15.737 1.00 10.95 176 SER B CA 1
ATOM 2420 C C . SER B 1 169 ? -6.306 4.014 15.634 1.00 10.66 176 SER B C 1
ATOM 2421 O O . SER B 1 169 ? -7.146 3.283 15.107 1.00 13.11 176 SER B O 1
ATOM 2424 N N . GLU B 1 170 ? -6.610 5.211 16.111 1.00 10.22 177 GLU B N 1
ATOM 2425 C CA . GLU B 1 170 ? -8.000 5.712 16.144 1.00 10.10 177 GLU B CA 1
ATOM 2426 C C . GLU B 1 170 ? -8.186 6.657 14.954 1.00 10.87 177 GLU B C 1
ATOM 2427 O O . GLU B 1 170 ? -8.039 7.856 15.108 1.00 11.55 177 GLU B O 1
ATOM 2433 N N . PHE B 1 171 ? -8.427 6.121 13.766 1.00 9.57 178 PHE B N 1
ATOM 2434 C CA . PHE B 1 171 ? -8.271 6.885 12.506 1.00 9.37 178 PHE B CA 1
ATOM 2435 C C . PHE B 1 171 ? -9.489 7.753 12.243 1.00 9.72 178 PHE B C 1
ATOM 2436 O O . PHE B 1 171 ? -10.644 7.383 12.626 1.00 9.67 178 PHE B O 1
ATOM 2444 N N . TYR B 1 172 ? -9.297 8.851 11.537 1.00 9.01 179 TYR B N 1
ATOM 2445 C CA . TYR B 1 172 ? -10.418 9.649 10.997 1.00 9.47 179 TYR B CA 1
ATOM 2446 C C . TYR B 1 172 ? -11.073 8.984 9.800 1.00 9.93 179 TYR B C 1
ATOM 2447 O O . TYR B 1 172 ? -12.183 9.350 9.433 1.00 9.57 179 TYR B O 1
ATOM 2456 N N . HIS B 1 173 ? -10.341 8.075 9.158 1.00 9.63 180 HIS B N 1
ATOM 2457 C CA . HIS B 1 173 ? -10.794 7.361 7.942 1.00 10.14 180 HIS B CA 1
ATOM 2458 C C . HIS B 1 173 ? -10.580 5.882 8.149 1.00 11.25 180 HIS B C 1
ATOM 2459 O O . HIS B 1 173 ? -9.488 5.483 8.581 1.00 12.06 180 HIS B O 1
ATOM 2466 N N . THR B 1 174 ? -11.562 5.085 7.756 1.00 13.34 181 THR B N 1
ATOM 2467 C CA . THR B 1 174 ? -11.439 3.623 7.778 1.00 14.46 181 THR B CA 1
ATOM 2468 C C . THR B 1 174 ? -10.192 3.265 6.965 1.00 12.37 181 THR B C 1
ATOM 2469 O O . THR B 1 174 ? -10.003 3.777 5.867 1.00 12.64 181 THR B O 1
ATOM 2473 N N . PRO B 1 175 ? -9.310 2.389 7.454 1.00 13.47 182 PRO B N 1
ATOM 2474 C CA . PRO B 1 175 ? -8.128 2.012 6.688 1.00 12.86 182 PRO B CA 1
ATOM 2475 C C . PRO B 1 175 ? -8.567 1.469 5.344 1.00 13.11 182 PRO B C 1
ATOM 2476 O O . PRO B 1 175 ? -9.587 0.759 5.257 1.00 13.18 182 PRO B O 1
ATOM 2480 N N . PRO B 1 176 ? -7.838 1.826 4.284 1.00 11.78 183 PRO B N 1
ATOM 2481 C CA . PRO B 1 176 ? -8.091 1.296 2.948 1.00 12.78 183 PRO B CA 1
ATOM 2482 C C . PRO B 1 176 ? -8.079 -0.218 3.029 1.00 12.77 183 PRO B C 1
ATOM 2483 O O . PRO B 1 176 ? -7.383 -0.810 3.837 1.00 12.23 183 PRO B O 1
ATOM 2487 N N . PRO B 1 177 ? -8.938 -0.899 2.237 1.00 14.13 184 PRO B N 1
ATOM 2488 C CA . PRO B 1 177 ? -9.073 -2.335 2.416 1.00 14.73 184 PRO B CA 1
ATOM 2489 C C . PRO B 1 177 ? -7.757 -3.089 2.237 1.00 13.16 184 PRO B C 1
ATOM 2490 O O . PRO B 1 177 ? -6.990 -2.753 1.353 1.00 13.69 184 PRO B O 1
ATOM 2494 N N . GLY B 1 178 ? -7.556 -4.046 3.132 1.00 14.02 185 GLY B N 1
ATOM 2495 C CA . GLY B 1 178 ? -6.320 -4.841 3.168 1.00 15.50 185 GLY B CA 1
ATOM 2496 C C . GLY B 1 178 ? -5.308 -4.252 4.117 1.00 13.57 185 GLY B C 1
ATOM 2497 O O . GLY B 1 178 ? -4.442 -5.003 4.576 1.00 13.97 185 GLY B O 1
ATOM 2498 N N . PHE B 1 179 ? -5.378 -2.945 4.409 1.00 13.77 186 PHE B N 1
ATOM 2499 C CA . PHE B 1 179 ? -4.357 -2.289 5.265 1.00 12.40 186 PHE B CA 1
ATOM 2500 C C . PHE B 1 179 ? -4.831 -2.272 6.714 1.00 14.75 186 PHE B C 1
ATOM 2501 O O . PHE B 1 179 ? -6.012 -2.197 6.961 1.00 17.77 186 PHE B O 1
ATOM 2509 N N . GLU B 1 180 ? -3.910 -2.390 7.659 1.00 14.33 187 GLU B N 1
ATOM 2510 C CA . GLU B 1 180 ? -4.290 -2.287 9.079 1.00 15.96 187 GLU B CA 1
ATOM 2511 C C . GLU B 1 180 ? -3.322 -1.376 9.811 1.00 12.73 187 GLU B C 1
ATOM 2512 O O . GLU B 1 180 ? -2.272 -0.995 9.283 1.00 11.73 187 GLU B O 1
ATOM 2518 N N . LYS B 1 181 ? -3.747 -1.017 10.997 1.00 11.91 188 LYS B N 1
ATOM 2519 C CA . LYS B 1 181 ? -2.905 -0.204 11.884 1.00 11.52 188 LYS B CA 1
ATOM 2520 C C . LYS B 1 181 ? -1.603 -0.966 12.126 1.00 10.87 188 LYS B C 1
ATOM 2521 O O . LYS B 1 181 ? -1.545 -2.216 12.033 1.00 11.11 188 LYS B O 1
ATOM 2527 N N . ILE B 1 182 ? -0.560 -0.235 12.477 1.00 10.26 189 ILE B N 1
ATOM 2528 C CA . ILE B 1 182 ? 0.743 -0.834 12.848 1.00 11.33 189 ILE B CA 1
ATOM 2529 C C . ILE B 1 182 ? 0.592 -1.614 14.148 1.00 12.89 189 ILE B C 1
ATOM 2530 O O . ILE B 1 182 ? 0.105 -1.032 15.135 1.00 11.97 189 ILE B O 1
ATOM 2535 N N . LEU B 1 183 ? 1.056 -2.871 14.136 1.00 16.17 190 LEU B N 1
ATOM 2536 C CA . LEU B 1 183 ? 0.999 -3.779 15.317 1.00 21.68 190 LEU B CA 1
ATOM 2537 C C . LEU B 1 183 ? 2.339 -3.755 16.073 1.00 23.81 190 LEU B C 1
ATOM 2538 O O . LEU B 1 183 ? 3.358 -3.649 15.331 1.00 25.26 190 LEU B O 1
#

B-factor: mean 13.66, std 6.11, range [5.57, 57.41]

Organism: Homo sapiens (NCBI:txid9606)